Protein 9H9S (pdb70)

B-factor: mean 61.33, std 13.82, range [41.97, 144.29]

Organism: Mycosarcoma maydis (NCBI:txid5270)

Sequence (219 aa):
GPLQCHMQAFNANIISVDAYSANDLSDKHAPLGASGYFADVTLTGKYHQDVFDARHWLTMRHSGTDCRNVKGTDSKVCNIDYVENQPGNSCAQVTQRSHLLGWSSGKALDISATAPNAPVHFRASLAPSLQTWWTGLPNTCAVQRYNAPHNPYKIVTLTASGMHTWTKLVIMLDAPEPSFFKSWSCEYNDSLSPVVGNIQVSEDGKTYTLTNVKYQPIL

Structure (mmCIF, N/CA/C/O backbone):
data_9H9S
#
_entry.id   9H9S
#
_cell.length_a   159.950
_cell.length_b   159.950
_cell.length_c   159.950
_cell.angle_alpha   90.000
_cell.angle_beta   90.000
_cell.angle_gamma   90.000
#
_symmetry.space_group_name_H-M   'F 2 3'
#
loop_
_entity.id
_entity.type
_entity.pdbx_description
1 polymer Llp1
2 non-polymer 'SULFATE ION'
3 water water
#
loop_
_atom_site.group_PDB
_atom_site.id
_atom_site.type_symbol
_atom_site.label_atom_id
_atom_site.label_alt_id
_atom_site.label_comp_id
_atom_site.label_asym_id
_atom_site.label_entity_id
_atom_site.label_seq_id
_atom_site.pdbx_PDB_ins_code
_atom_site.Cartn_x
_atom_site.Cartn_y
_atom_site.Cartn_z
_atom_site.occupancy
_atom_site.B_iso_or_equiv
_atom_site.auth_seq_id
_atom_site.auth_comp_id
_atom_site.auth_asym_id
_atom_site.auth_atom_id
_atom_site.pdbx_PDB_model_num
ATOM 1 N N . GLY A 1 2 ? 27.14041 11.91063 2.67113 1.000 78.84144 23 GLY A N 1
ATOM 2 C CA . GLY A 1 2 ? 27.86980 12.17677 3.89815 1.000 81.75499 23 GLY A CA 1
ATOM 3 C C . GLY A 1 2 ? 29.15914 11.38637 4.02298 1.000 72.66975 23 GLY A C 1
ATOM 4 O O . GLY A 1 2 ? 29.50556 10.62087 3.12276 1.000 71.80832 23 GLY A O 1
ATOM 5 N N . PRO A 1 3 ? 29.87339 11.57314 5.13320 1.000 66.12177 24 PRO A N 1
ATOM 6 C CA . PRO A 1 3 ? 31.09953 10.80075 5.37075 1.000 62.11413 24 PRO A CA 1
ATOM 7 C C . PRO A 1 3 ? 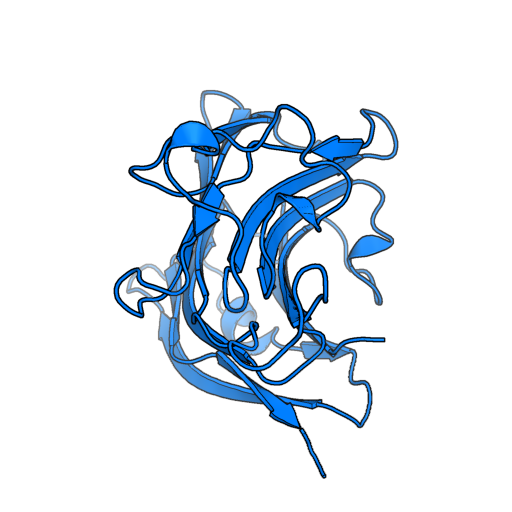30.81407 9.30758 5.45106 1.000 60.47053 24 PRO A C 1
ATOM 8 O O . PRO A 1 3 ? 29.67247 8.86190 5.57495 1.000 61.31932 24 PRO A O 1
ATOM 12 N N . LEU A 1 4 ? 31.88569 8.52276 5.37990 1.000 55.22541 25 LEU A N 1
ATOM 13 C CA . LEU A 1 4 ? 31.77075 7.07339 5.47051 1.000 53.95677 25 LEU A CA 1
ATOM 14 C C . LEU A 1 4 ? 31.58435 6.65693 6.92359 1.000 54.29915 25 LEU A C 1
ATOM 15 O O . LEU A 1 4 ? 32.31067 7.12341 7.80801 1.000 54.15245 25 LEU A O 1
ATOM 20 N N . GLN A 1 5 ? 30.60905 5.78418 7.17066 1.000 52.78668 26 GLN A N 1
ATOM 21 C CA . GLN A 1 5 ? 30.38120 5.20446 8.48946 1.000 52.67122 26 GLN A CA 1
ATOM 22 C C . GLN A 1 5 ? 30.39697 3.68648 8.38310 1.000 55.15421 26 GLN A C 1
ATOM 23 O O . GLN A 1 5 ? 29.67115 3.10950 7.56598 1.000 52.46356 26 GLN A O 1
ATOM 29 N N . CYS A 1 6 ? 31.22314 3.04469 9.20373 1.000 51.02994 27 CYS A N 1
ATOM 30 C CA . CYS A 1 6 ? 31.23002 1.59641 9.33389 1.000 51.34535 27 CYS A CA 1
ATOM 31 C C . CYS A 1 6 ? 31.03712 1.23448 10.79566 1.000 55.86097 27 CYS A C 1
ATOM 32 O O . CYS A 1 6 ? 31.41000 1.99663 11.69139 1.000 53.30094 27 CYS A O 1
ATOM 35 N N . HIS A 1 7 ? 30.45211 0.06420 11.03434 1.000 55.23634 28 HIS A N 1
ATOM 36 C CA . HIS A 1 7 ? 30.10271 -0.31358 12.39329 1.000 56.76288 28 HIS A CA 1
ATOM 37 C C . HIS A 1 7 ? 30.23208 -1.81547 12.57223 1.000 56.05473 28 HIS A C 1
ATOM 38 O O . HIS A 1 7 ? 30.12280 -2.58736 11.61614 1.000 59.95230 28 HIS A O 1
ATOM 45 N N . MET A 1 8 ? 30.48119 -2.21036 13.81461 1.000 57.27766 29 MET A N 1
ATOM 46 C CA . MET A 1 8 ? 30.29027 -3.57237 14.27846 1.000 62.19535 29 MET A CA 1
ATOM 47 C C . MET A 1 8 ? 29.25257 -3.54078 15.39068 1.000 63.32439 29 MET A C 1
ATOM 48 O O . MET A 1 8 ? 29.15033 -2.56094 16.13661 1.000 59.11569 29 MET A O 1
ATOM 53 N N . GLN A 1 9 ? 28.46230 -4.60519 15.48183 1.000 62.34208 30 GLN A N 1
ATOM 54 C CA . GLN A 1 9 ? 27.28033 -4.61370 16.33071 1.000 64.23816 30 GLN A CA 1
ATOM 55 C C . GLN A 1 9 ? 27.22951 -5.89497 17.14583 1.000 67.19390 30 GLN A C 1
ATOM 56 O O . GLN A 1 9 ? 27.31614 -6.99325 16.58866 1.000 65.35695 30 GLN A O 1
ATOM 62 N N . ALA A 1 10 ? 27.09035 -5.75026 18.45880 1.000 67.07944 31 ALA A N 1
ATOM 63 C CA . ALA A 1 10 ? 26.76540 -6.87140 19.32487 1.000 70.78334 31 ALA A CA 1
ATOM 64 C C . ALA A 1 10 ? 25.25379 -6.96006 19.48416 1.000 71.87222 31 ALA A C 1
ATOM 65 O O . ALA A 1 10 ? 24.55084 -5.94610 19.49491 1.000 70.57185 31 ALA A O 1
ATOM 67 N N . PHE A 1 11 ? 24.75258 -8.18706 19.59264 1.000 75.38317 32 PHE A N 1
ATOM 68 C CA . PHE A 1 11 ? 23.31624 -8.42326 19.64043 1.000 75.44455 32 PHE A CA 1
ATOM 69 C C . PHE A 1 11 ? 22.82374 -8.81356 21.02518 1.000 78.90501 32 PHE A C 1
ATOM 70 O O . PHE A 1 11 ? 21.92659 -8.15972 21.56649 1.000 80.90470 32 PHE A O 1
ATOM 78 N N . ASN A 1 12 ? 23.39322 -9.85558 21.62549 1.000 81.53349 33 ASN A N 1
ATOM 79 C CA . ASN A 1 12 ? 23.06685 -10.21758 22.99918 1.000 80.90803 33 ASN A CA 1
ATOM 80 C C . ASN A 1 12 ? 24.04101 -9.62992 24.01094 1.000 77.24901 33 ASN A C 1
ATOM 81 O O . ASN A 1 12 ? 23.62293 -9.21415 25.09589 1.000 80.74450 33 ASN A O 1
ATOM 86 N N . ALA A 1 13 ? 25.32756 -9.57339 23.68002 1.000 76.12580 34 ALA A N 1
ATOM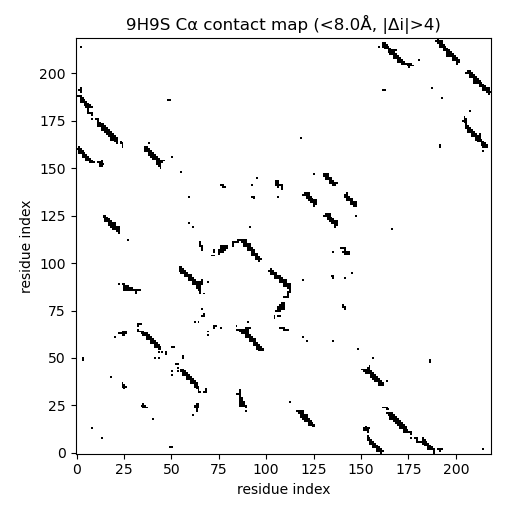 87 C CA . ALA A 1 13 ? 26.30317 -8.95693 24.56279 1.000 74.73585 34 ALA A CA 1
ATOM 88 C C . ALA A 1 13 ? 26.22630 -7.43493 24.46982 1.000 72.35993 34 ALA A C 1
ATOM 89 O O . ALA A 1 13 ? 25.62313 -6.86998 23.55319 1.000 70.94964 34 ALA A O 1
ATOM 91 N N . ASN A 1 14 ? 26.84434 -6.77306 25.44536 1.000 67.82621 35 ASN A N 1
ATOM 92 C CA . ASN A 1 14 ? 26.94781 -5.32199 25.48657 1.000 67.93046 35 ASN A CA 1
ATOM 93 C C . ASN A 1 14 ? 28.40591 -4.90608 25.34449 1.000 65.74965 35 ASN A C 1
ATOM 94 O O . ASN A 1 14 ? 29.31585 -5.62551 25.76600 1.000 65.75289 35 ASN A O 1
ATOM 99 N N . ILE A 1 15 ? 28.62326 -3.73785 24.74849 1.000 62.09620 36 ILE A N 1
ATOM 100 C CA . ILE A 1 15 ? 29.95633 -3.14372 24.70803 1.000 60.15132 36 ILE A CA 1
ATOM 101 C C . ILE A 1 15 ? 30.22527 -2.47703 26.05035 1.000 61.46313 36 ILE A C 1
ATOM 102 O O . ILE A 1 15 ? 29.43950 -1.63684 26.50320 1.000 59.47438 36 ILE A O 1
ATOM 107 N N . ILE A 1 16 ? 31.33403 -2.84347 26.69116 1.000 61.02282 37 ILE A N 1
ATOM 108 C CA . ILE A 1 16 ? 31.68514 -2.29987 27.99912 1.000 60.96071 37 ILE A CA 1
ATOM 109 C C . ILE A 1 16 ? 32.96113 -1.47670 27.97660 1.000 61.51931 37 ILE A C 1
ATOM 110 O O . ILE A 1 16 ? 33.25569 -0.80021 28.97639 1.000 62.51051 37 ILE A O 1
ATOM 115 N N . SER A 1 17 ? 33.73009 -1.50981 26.88939 1.000 59.16765 38 SER A N 1
ATOM 116 C CA . SER A 1 17 ? 34.92592 -0.69075 26.81239 1.000 59.95817 38 SER A CA 1
ATOM 117 C C . SER A 1 17 ? 35.35611 -0.56916 25.36159 1.000 61.99392 38 SER A C 1
ATOM 118 O O . SER A 1 17 ? 35.20680 -1.49985 24.56351 1.000 58.03196 38 SER A O 1
ATOM 121 N N . VAL A 1 18 ? 35.90753 0.59591 25.04285 1.000 57.96560 39 VAL A N 1
ATOM 122 C CA . VAL A 1 18 ? 36.42024 0.91731 23.71364 1.000 58.94836 39 VAL A CA 1
ATOM 123 C C . VAL A 1 18 ? 37.67118 1.75295 23.91727 1.000 62.33494 39 VAL A C 1
ATOM 124 O O . VAL A 1 18 ? 37.60610 2.78984 24.57500 1.000 59.53759 39 VAL A O 1
ATOM 128 N N . ASP A 1 19 ? 38.80217 1.33610 23.36812 1.000 60.36223 40 ASP A N 1
ATOM 129 C CA . ASP A 1 19 ? 39.90032 2.26954 23.17307 1.000 61.25274 40 ASP A CA 1
ATOM 130 C C . ASP A 1 19 ? 40.13686 2.42257 21.68408 1.000 59.64422 40 ASP A C 1
ATOM 131 O O . ASP A 1 19 ? 40.04842 1.45171 20.92513 1.000 59.69478 40 ASP A O 1
ATOM 136 N N . ALA A 1 20 ? 40.41105 3.65265 21.27725 1.000 56.79961 41 ALA A N 1
ATOM 137 C CA . ALA A 1 20 ? 40.65729 3.97604 19.88512 1.000 57.35229 41 ALA A CA 1
ATOM 138 C C . AL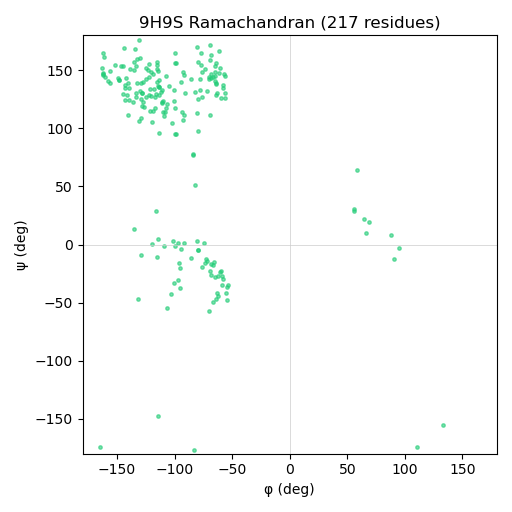A A 1 20 ? 41.89867 4.84606 19.80576 1.000 58.57511 41 ALA A C 1
ATOM 139 O O . ALA A 1 20 ? 42.01920 5.82925 20.54111 1.000 55.85142 41 ALA A O 1
ATOM 141 N N . TYR A 1 21 ? 42.82486 4.47114 18.93374 1.000 55.48352 42 TYR A N 1
ATOM 142 C CA . TYR A 1 21 ? 44.01260 5.26227 18.65105 1.000 56.79247 42 TYR A CA 1
ATOM 143 C C . TYR A 1 21 ? 43.85368 5.86260 17.26170 1.000 56.99422 42 TYR A C 1
ATOM 144 O O . TYR A 1 21 ? 43.82415 5.13046 16.26674 1.000 57.52526 42 TYR A O 1
ATOM 153 N N . SER A 1 22 ? 43.75084 7.18690 17.20002 1.000 52.22958 43 SER A N 1
ATOM 154 C CA . SER A 1 22 ? 43.43174 7.91090 15.97570 1.000 55.47414 43 SER A CA 1
ATOM 155 C C . SER A 1 22 ? 44.68244 8.62771 15.47967 1.000 55.85781 43 SER A C 1
ATOM 156 O O . SER A 1 22 ? 45.21118 9.50551 16.16956 1.000 50.23884 43 SER A O 1
ATOM 159 N N . ALA A 1 23 ? 45.14922 8.25357 14.28795 1.000 56.45406 44 ALA A N 1
ATOM 160 C CA . ALA A 1 23 ? 46.37344 8.82792 13.74471 1.000 54.48282 44 ALA A CA 1
ATOM 161 C C . ALA A 1 23 ? 46.23750 10.33498 13.55438 1.000 55.52597 44 ALA A C 1
ATOM 162 O O . ALA A 1 23 ? 45.15731 10.85703 13.26324 1.000 53.24693 44 ALA A O 1
ATOM 164 N N . ASN A 1 24 ? 47.35935 11.03546 13.72575 1.000 56.84087 45 ASN A N 1
ATOM 165 C CA . ASN A 1 24 ? 47.42327 12.48692 13.54885 1.000 57.74163 45 ASN A CA 1
ATOM 166 C C . ASN A 1 24 ? 47.62857 12.76817 12.06221 1.000 56.32132 45 ASN A C 1
ATOM 167 O O . ASN A 1 24 ? 48.72937 13.05930 11.58882 1.000 56.29152 45 ASN A O 1
ATOM 172 N N . ASP A 1 25 ? 46.53410 12.65463 11.30293 1.000 52.59673 46 ASP A N 1
ATOM 173 C CA . ASP A 1 25 ? 46.60706 12.84808 9.86091 1.000 53.46357 46 ASP A CA 1
ATOM 174 C C . ASP A 1 25 ? 45.47338 13.70865 9.31935 1.000 53.70210 46 ASP A C 1
ATOM 175 O O . ASP A 1 25 ? 45.27005 13.73402 8.10165 1.000 53.69003 46 ASP A O 1
ATOM 180 N N . LEU A 1 26 ? 44.72077 14.39391 10.17606 1.000 52.21172 47 LEU A N 1
ATOM 181 C CA . LEU A 1 26 ? 43.54754 15.13813 9.74182 1.000 53.48061 47 LEU A CA 1
ATOM 182 C C . LEU A 1 26 ? 43.81816 16.61522 9.49163 1.000 55.14534 47 LEU A C 1
ATOM 183 O O . LEU A 1 26 ? 42.99516 17.27637 8.84909 1.000 53.20386 47 LEU A O 1
ATOM 188 N N . SER A 1 27 ? 44.93272 17.14651 9.98148 1.000 49.65089 48 SER A N 1
ATOM 189 C CA . SER A 1 27 ? 45.20661 18.57392 9.93476 1.000 51.33470 48 SER A CA 1
ATOM 190 C C . SER A 1 27 ? 46.15259 18.91156 8.78611 1.000 53.08963 48 SER A C 1
ATOM 191 O O . SER A 1 27 ? 46.80251 18.04002 8.20342 1.000 56.74368 48 SER A O 1
ATOM 194 N N . ASP A 1 28 ? 46.22160 20.20244 8.46626 1.000 55.26707 49 ASP A N 1
ATOM 195 C CA . ASP A 1 28 ? 47.02243 20.70021 7.34958 1.000 59.14069 49 ASP A CA 1
ATOM 196 C C . ASP A 1 28 ? 47.90209 21.83737 7.85158 1.000 60.68518 49 ASP A C 1
ATOM 197 O O . ASP A 1 28 ? 47.40546 22.93290 8.13486 1.000 59.55035 49 ASP A O 1
ATOM 202 N N . LYS A 1 29 ? 49.20912 21.57980 7.94914 1.000 60.85345 50 LYS A N 1
ATOM 203 C CA . LYS A 1 29 ? 50.14525 22.59823 8.41417 1.000 62.12551 50 LYS A CA 1
ATOM 204 C C . LYS A 1 29 ? 50.30739 23.74167 7.41985 1.000 61.32429 50 LYS A C 1
ATOM 205 O O . LYS A 1 29 ? 50.82469 24.79980 7.79251 1.000 59.25184 50 LYS A O 1
ATOM 211 N N . HIS A 1 30 ? 49.89303 23.55312 6.16923 1.000 60.72710 51 HIS A N 1
ATOM 212 C CA . HIS A 1 30 ? 50.00606 24.58498 5.14654 1.000 64.81470 51 HIS A CA 1
ATOM 213 C C . HIS A 1 30 ? 48.74033 25.42004 5.00431 1.000 62.79567 51 HIS A C 1
ATOM 214 O O . HIS A 1 30 ? 48.73178 26.37447 4.22212 1.000 61.05939 51 HIS A O 1
ATOM 221 N N . ALA A 1 31 ? 47.67819 25.08281 5.72917 1.000 61.28413 52 ALA A N 1
ATOM 222 C CA . ALA A 1 31 ? 46.436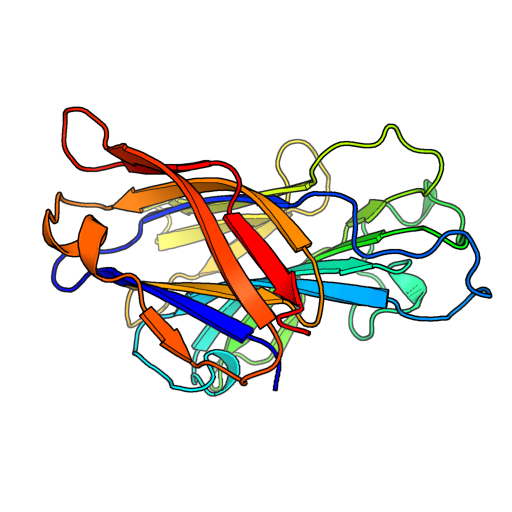46 25.83255 5.66311 1.000 61.25255 52 ALA A CA 1
ATOM 223 C C . ALA A 1 31 ? 46.55654 27.13158 6.45584 1.000 64.88780 52 ALA A C 1
ATOM 224 O O . ALA A 1 31 ? 47.36856 27.22935 7.37949 1.000 60.96883 52 ALA A O 1
ATOM 226 N N . PRO A 1 32 ? 45.76917 28.14768 6.10974 1.000 63.33133 53 PRO A N 1
ATOM 227 C CA . PRO A 1 32 ? 45.77383 29.37947 6.90451 1.000 60.37322 53 PRO A CA 1
ATOM 228 C C . PRO A 1 32 ? 45.15602 29.15868 8.27736 1.000 62.29538 53 PRO A C 1
ATOM 229 O O . PRO A 1 32 ? 44.39742 28.21441 8.51223 1.000 61.47250 53 PRO A O 1
ATOM 233 N N . LEU A 1 33 ? 45.50558 30.05627 9.19582 1.000 58.81678 54 LEU A N 1
ATOM 234 C CA . LEU A 1 33 ? 44.95656 30.00773 10.54396 1.000 57.93445 54 LEU A CA 1
ATOM 235 C C . LEU A 1 33 ? 43.43447 30.08388 10.50718 1.000 59.03718 54 LEU A C 1
ATOM 236 O O . LEU A 1 33 ? 42.85214 30.86426 9.74925 1.000 56.82229 54 LEU A O 1
ATOM 241 N N . GLY A 1 34 ? 42.78708 29.26006 11.33191 1.000 56.39484 55 GLY A N 1
ATOM 242 C CA . GLY A 1 34 ? 41.34297 29.22966 11.40314 1.000 56.09556 55 GLY A CA 1
ATOM 243 C C . GLY A 1 34 ? 40.66975 28.24478 10.47218 1.000 58.62196 55 GLY A C 1
ATOM 244 O O . GLY A 1 34 ? 39.47122 27.98025 10.63991 1.000 60.80525 55 GLY A O 1
ATOM 245 N N . ALA A 1 35 ? 41.39252 27.68925 9.50371 1.000 59.27722 56 ALA A N 1
ATOM 246 C CA . ALA A 1 35 ? 40.80054 26.71219 8.60237 1.000 61.42748 56 ALA A CA 1
ATOM 247 C C . ALA A 1 35 ? 40.59779 25.37609 9.30983 1.000 62.78711 56 ALA A C 1
ATOM 248 O O . ALA A 1 35 ? 41.32385 25.02026 10.24293 1.000 60.35370 56 ALA A O 1
ATOM 250 N N . SER A 1 36 ? 39.59373 24.63607 8.85739 1.000 62.17612 57 SER A N 1
ATOM 251 C CA . SER A 1 36 ? 39.30985 23.30838 9.37559 1.000 62.42397 57 SER A CA 1
ATOM 252 C C . SER A 1 36 ? 39.88314 22.24452 8.44762 1.000 62.90415 57 SER A C 1
ATOM 253 O O . SER A 1 36 ? 40.11458 22.47546 7.25823 1.000 69.92567 57 SER A O 1
ATOM 256 N N . GLY A 1 37 ? 40.12488 21.07124 9.01644 1.000 55.99407 58 GLY A N 1
ATOM 257 C CA . GLY A 1 37 ? 40.53806 19.92788 8.23251 1.000 57.44049 58 GLY A CA 1
ATOM 258 C C . GLY A 1 37 ? 39.47499 18.84897 8.25709 1.000 59.70917 58 GLY A C 1
ATOM 259 O O . GLY A 1 37 ? 38.27977 19.14615 8.33387 1.000 59.43641 58 GLY A O 1
ATOM 260 N N . TYR A 1 38 ? 39.89573 17.59232 8.19717 1.000 58.55669 59 TYR A N 1
ATOM 261 C CA . TYR A 1 38 ? 38.96489 16.48733 8.32054 1.000 55.05158 59 TYR A CA 1
ATOM 262 C C . TYR A 1 38 ? 38.64492 16.23631 9.79218 1.000 54.96020 59 TYR A C 1
ATOM 263 O O . TYR A 1 38 ? 39.26763 16.79835 10.69740 1.000 52.11982 59 TYR A O 1
ATOM 272 N N . PHE A 1 39 ? 37.64904 15.38642 10.02788 1.000 50.00693 60 PHE A N 1
ATOM 273 C CA . PHE A 1 39 ? 37.33967 14.91622 11.37016 1.000 52.26521 60 PHE A CA 1
ATOM 274 C C . PHE A 1 39 ? 37.10971 13.41370 11.31540 1.000 53.50106 60 PHE A C 1
ATOM 275 O O . PHE A 1 39 ? 36.77332 12.85424 10.26769 1.000 53.62730 60 PHE A O 1
ATOM 283 N N . ALA A 1 40 ? 37.27993 12.76358 12.46336 1.000 49.14479 61 ALA A N 1
ATOM 284 C CA . ALA A 1 40 ? 37.03243 11.33395 12.58399 1.000 53.11163 61 ALA A CA 1
ATOM 285 C C . ALA A 1 40 ? 36.42137 11.03388 13.94386 1.000 52.32838 61 ALA A C 1
ATOM 286 O O . ALA A 1 40 ? 36.89635 11.54080 14.96570 1.000 51.96992 61 ALA A O 1
ATOM 288 N N . ASP A 1 41 ? 35.37306 10.20687 13.95698 1.000 46.18907 62 ASP A N 1
ATOM 289 C CA . ASP A 1 41 ? 34.68920 9.85234 15.19283 1.000 49.07194 62 ASP A CA 1
ATOM 290 C C . ASP A 1 41 ? 34.71638 8.35015 15.44783 1.000 49.02001 62 ASP A C 1
ATOM 291 O O . ASP A 1 41 ? 34.69720 7.53621 14.51919 1.000 47.57893 62 ASP A O 1
ATOM 296 N N . VAL A 1 42 ? 34.74255 7.99968 16.73023 1.000 48.79414 63 VAL A N 1
ATOM 297 C CA . VAL A 1 42 ? 34.37223 6.67535 17.21329 1.000 48.84408 63 VAL A CA 1
ATOM 298 C C . VAL A 1 42 ? 33.16310 6.86970 18.11551 1.000 48.86992 63 VAL A C 1
ATOM 299 O O . VAL A 1 42 ? 33.25415 7.55662 19.14016 1.000 46.34937 63 VAL A O 1
ATOM 303 N N . THR A 1 43 ? 32.03098 6.28675 17.72980 1.000 45.99526 64 THR A N 1
ATOM 304 C CA . THR A 1 43 ? 30.75348 6.55782 18.37239 1.000 45.83404 64 THR A CA 1
ATOM 305 C C . THR A 1 43 ? 30.14131 5.27503 18.92037 1.000 51.17689 64 THR A C 1
ATOM 306 O O . THR A 1 43 ? 30.27731 4.20440 18.31909 1.000 51.26498 64 THR A O 1
ATOM 310 N N . LEU A 1 44 ? 29.46690 5.39158 20.06398 1.000 48.80940 65 LEU A N 1
ATOM 311 C CA . LEU A 1 44 ? 28.72804 4.29270 20.67349 1.000 51.98160 65 LEU A CA 1
ATOM 312 C C . LEU A 1 44 ? 27.23619 4.60197 20.65888 1.000 53.02024 65 LEU A C 1
ATOM 313 O O . LEU A 1 44 ? 26.82816 5.72696 20.96595 1.000 49.17581 65 LEU A O 1
ATOM 318 N N . THR A 1 45 ? 26.42455 3.60341 20.29282 1.000 52.30872 66 THR A N 1
ATOM 319 C CA . THR A 1 45 ? 24.97203 3.73466 20.28618 1.000 54.56606 66 THR A CA 1
ATOM 320 C C . THR A 1 45 ? 24.33463 2.41836 20.71152 1.000 57.19745 66 THR A C 1
ATOM 321 O O . THR A 1 45 ? 24.99264 1.37511 20.80157 1.000 52.79150 66 THR A O 1
ATOM 325 N N . GLY A 1 46 ? 23.02425 2.48272 20.95472 1.000 55.03913 67 GLY A N 1
ATOM 326 C CA . GLY A 1 46 ? 22.24130 1.32746 21.35903 1.000 61.71052 67 GLY A CA 1
ATOM 327 C C . GLY A 1 46 ? 21.42610 0.67125 20.25502 1.000 65.49362 67 GLY A C 1
ATOM 328 O O . GLY A 1 46 ? 21.23785 -0.55465 20.26378 1.000 68.90161 67 GLY A O 1
ATOM 329 N N . LYS A 1 47 ? 20.93267 1.46666 19.30692 1.000 69.86657 68 LYS A N 1
ATOM 330 C CA . LYS A 1 47 ? 20.18717 0.97251 18.15834 1.000 70.47585 68 LYS A CA 1
ATOM 331 C C . LYS A 1 47 ? 20.93971 1.23952 16.86028 1.000 71.67865 68 LYS A C 1
ATOM 332 O O . LYS A 1 47 ? 21.75974 2.15787 16.76166 1.000 66.96981 68 LYS A O 1
ATOM 338 N N . TYR A 1 48 ? 20.61240 0.44766 15.84213 1.000 68.08830 69 TYR A N 1
ATOM 339 C CA . TYR A 1 48 ? 21.14329 0.68770 14.50906 1.000 68.48119 69 TYR A CA 1
ATOM 340 C C . TYR A 1 48 ? 20.53581 1.94253 13.89059 1.000 67.04444 69 TYR A C 1
ATOM 341 O O . TYR A 1 48 ? 19.34921 2.23835 14.06201 1.000 62.41725 69 TYR A O 1
ATOM 350 N N . HIS A 1 49 ? 21.36591 2.67706 13.15951 1.000 65.24811 70 HIS A N 1
ATOM 351 C CA . HIS A 1 49 ? 20.92709 3.84522 12.41926 1.000 61.03920 70 HIS A CA 1
ATOM 352 C C . HIS A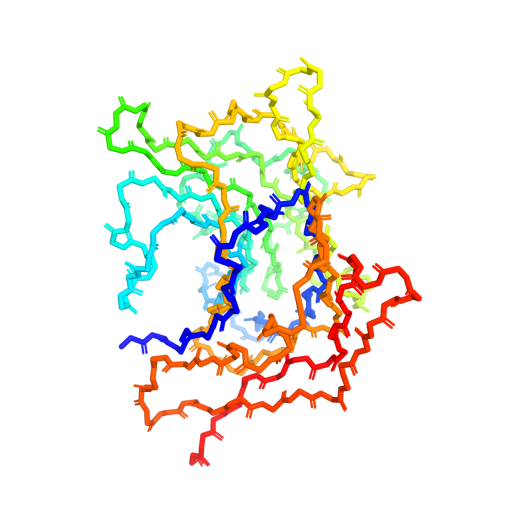 1 49 ? 21.79613 3.95483 11.18044 1.000 61.78339 70 HIS A C 1
ATOM 353 O O . HIS A 1 49 ? 22.99408 3.65805 11.22628 1.000 62.60338 70 HIS A O 1
ATOM 360 N N . GLN A 1 50 ? 21.17644 4.35168 10.07008 1.000 56.82645 71 GLN A N 1
ATOM 361 C CA . GLN A 1 50 ? 21.93109 4.55802 8.84149 1.000 59.49736 71 GLN A CA 1
ATOM 362 C C . GLN A 1 50 ? 22.96443 5.66160 9.01762 1.000 57.77239 71 GLN A C 1
ATOM 363 O O . GLN A 1 50 ? 24.11294 5.52752 8.57725 1.000 55.53900 71 GLN A O 1
ATOM 369 N N . ASP A 1 51 ? 22.56658 6.76241 9.65131 1.000 54.09047 72 ASP A N 1
ATOM 370 C CA . ASP A 1 51 ? 23.46804 7.81654 10.10080 1.000 53.78820 72 ASP A CA 1
ATOM 371 C C . ASP A 1 51 ? 23.48225 7.73706 11.62054 1.000 53.50642 72 ASP A C 1
ATOM 372 O O . ASP A 1 51 ? 22.45843 7.98726 12.26593 1.000 51.49258 72 ASP A O 1
ATOM 377 N N . VAL A 1 52 ? 24.63973 7.38228 12.18819 1.000 48.74342 73 VAL A N 1
ATOM 378 C CA . VAL A 1 52 ? 24.72405 7.14516 13.62574 1.000 47.99856 73 VAL A CA 1
ATOM 379 C C . VAL A 1 52 ? 24.29841 8.37676 14.41338 1.000 49.04285 73 VAL A C 1
ATOM 380 O O . VAL A 1 52 ? 23.76318 8.25883 15.52356 1.000 47.02355 73 VAL A O 1
ATOM 384 N N . PHE A 1 53 ? 24.49635 9.56948 13.85489 1.000 48.67455 74 PHE A N 1
ATOM 385 C CA . PHE A 1 53 ? 24.17868 10.78723 14.58481 1.000 49.35820 74 PHE A CA 1
ATOM 386 C C . PHE A 1 53 ? 22.69194 11.11446 14.55883 1.000 48.16251 74 PHE A C 1
ATOM 387 O O . PHE A 1 53 ? 22.27057 12.05698 15.23397 1.000 48.95742 74 PHE A O 1
ATOM 395 N N . ASP A 1 54 ? 21.88886 10.34738 13.81716 1.000 51.70619 75 ASP A N 1
ATOM 396 C CA . ASP A 1 54 ? 20.43875 10.42358 13.93797 1.000 47.82750 75 ASP A CA 1
ATOM 397 C C . ASP A 1 54 ? 19.93164 9.80462 15.23301 1.000 52.18481 75 ASP A C 1
ATOM 398 O O . ASP A 1 54 ? 18.75959 9.99646 15.56959 1.000 53.87519 75 ASP A O 1
ATOM 403 N N . ALA A 1 55 ? 20.77101 9.06219 15.95566 1.000 50.92772 76 ALA A N 1
ATOM 404 C CA . ALA A 1 55 ? 20.30748 8.35883 17.14589 1.000 53.00995 76 ALA A CA 1
ATOM 405 C C . ALA A 1 55 ? 19.86843 9.34267 18.22296 1.000 52.09878 76 ALA A C 1
ATOM 406 O O . ALA A 1 55 ? 20.44635 10.42305 18.37699 1.000 52.91146 76 ALA A O 1
ATOM 408 N N . ARG A 1 56 ? 18.82875 8.96337 18.97292 1.000 51.08694 77 ARG A N 1
ATOM 409 C CA . ARG A 1 56 ? 18.35074 9.82818 20.04713 1.000 52.26741 77 ARG A CA 1
ATOM 410 C C . ARG A 1 56 ? 19.39969 9.99127 21.13684 1.000 50.10553 77 ARG A C 1
ATOM 411 O O . ARG A 1 56 ? 19.42788 11.01859 21.82154 1.000 52.13605 77 ARG A O 1
ATOM 419 N N . HIS A 1 57 ? 20.26445 8.99433 21.31051 1.000 50.34868 78 HIS A N 1
ATOM 420 C CA . HIS A 1 57 ? 21.33682 9.04283 22.29582 1.000 52.54596 78 HIS A CA 1
ATOM 421 C C . HIS A 1 57 ? 22.60024 8.51328 21.64065 1.000 51.43445 78 HIS A C 1
ATOM 422 O O . HIS A 1 57 ? 22.60963 7.38463 21.13881 1.000 51.67033 78 HIS A O 1
ATOM 429 N N . TRP A 1 58 ? 23.66038 9.31794 21.62739 1.000 49.39835 79 TRP A N 1
ATOM 430 C CA . TRP A 1 58 ? 24.94429 8.81831 21.16038 1.000 48.59096 79 TRP A CA 1
ATOM 431 C C . TRP A 1 58 ? 26.07385 9.45341 21.95334 1.000 50.59771 79 TRP A C 1
ATOM 432 O O . TRP A 1 58 ? 25.93702 10.55189 22.49867 1.000 50.31839 79 TRP A O 1
ATOM 443 N N . LEU A 1 59 ? 27.18936 8.72850 22.02023 1.000 46.80123 80 LEU A N 1
ATOM 444 C CA . LEU A 1 59 ? 28.39456 9.16677 22.71442 1.000 48.32312 80 LEU A CA 1
ATOM 445 C C . LEU A 1 59 ? 29.55415 9.02103 21.74417 1.000 46.84157 80 LEU A C 1
ATOM 446 O O . LEU A 1 59 ? 29.83337 7.91264 21.27514 1.000 49.45327 80 LEU A O 1
ATOM 451 N N . THR A 1 60 ? 30.21629 10.12780 21.42423 1.000 43.85635 81 THR A N 1
ATOM 452 C CA . THR A 1 60 ? 31.23879 10.10287 20.39304 1.000 45.71202 81 THR A CA 1
ATOM 453 C C . THR A 1 60 ? 32.56644 10.59997 20.94365 1.000 48.81542 81 THR A C 1
ATOM 454 O O . THR A 1 60 ? 32.61811 11.40540 21.87671 1.000 44.86468 81 THR A O 1
ATOM 458 N N . MET A 1 61 ? 33.63990 10.08147 20.36304 1.000 48.41794 82 MET A N 1
ATOM 459 C CA . MET A 1 61 ? 35.00113 10.50905 20.64980 1.000 47.12307 82 MET A CA 1
ATOM 460 C C . MET A 1 61 ? 35.56750 11.01947 19.33552 1.000 47.65812 82 MET A C 1
ATOM 461 O O . MET A 1 61 ? 35.86303 10.22677 18.43283 1.000 50.64531 82 MET A O 1
ATOM 466 N N . ARG A 1 62 ? 35.67293 12.33829 19.21149 1.000 43.28587 83 ARG A N 1
ATOM 467 C CA . ARG A 1 62 ? 35.88761 12.98795 17.92604 1.000 45.88350 83 ARG A CA 1
ATOM 468 C C . ARG A 1 62 ? 37.28613 13.58396 17.86323 1.000 47.22049 83 ARG A C 1
ATOM 469 O O . ARG A 1 62 ? 37.72488 14.26297 18.79834 1.000 44.18803 83 ARG A O 1
ATOM 477 N N . HIS A 1 63 ? 37.97223 13.32179 16.75745 1.000 45.17854 84 HIS A N 1
ATOM 478 C CA . HIS A 1 63 ? 39.28834 13.86673 16.44856 1.000 48.25730 84 HIS A CA 1
ATOM 479 C C . HIS A 1 63 ? 39.10751 14.84305 15.29337 1.000 48.67673 84 HIS A C 1
ATOM 480 O O . HIS A 1 63 ? 38.58848 14.45889 14.24114 1.000 47.28270 84 HIS A O 1
ATOM 487 N N . SER A 1 64 ? 39.50087 16.10209 15.49041 1.000 44.56641 85 SER A N 1
ATOM 488 C CA . SER A 1 64 ? 39.31549 17.13982 14.47969 1.000 45.96270 85 SER A CA 1
ATOM 489 C C . SER A 1 64 ? 40.67073 17.67255 14.03920 1.000 50.45137 85 SER A C 1
ATOM 490 O O . SER A 1 64 ? 41.53042 17.96570 14.87780 1.000 45.53032 85 SER A O 1
ATOM 493 N N . GLY A 1 65 ? 40.85197 17.80663 12.72566 1.000 49.28569 86 GLY A N 1
ATOM 494 C CA . GLY A 1 65 ? 42.10579 18.27837 12.16947 1.000 49.04114 86 GLY A CA 1
ATOM 495 C C . GLY A 1 65 ? 42.26204 19.78610 12.17663 1.000 51.97800 86 GLY A C 1
ATOM 496 O O . GLY A 1 65 ? 42.58261 20.39166 11.14960 1.000 48.65921 86 GLY A O 1
ATOM 497 N N . THR A 1 66 ? 42.03613 20.40542 13.33131 1.000 48.08168 87 THR A N 1
ATOM 498 C CA . THR A 1 66 ? 42.21215 21.84277 13.47238 1.000 47.84396 87 THR A CA 1
ATOM 499 C C . THR A 1 66 ? 42.32864 22.15700 14.95488 1.000 49.86419 87 THR A C 1
ATOM 500 O O . THR A 1 66 ? 41.95823 21.34575 15.80641 1.000 45.66124 87 THR A O 1
ATOM 504 N N . ASP A 1 67 ? 42.86802 23.33895 15.25025 1.000 49.09128 88 ASP A N 1
ATOM 505 C CA . ASP A 1 67 ? 42.94193 23.80150 16.63016 1.000 45.92127 88 ASP A CA 1
ATOM 506 C C . ASP A 1 67 ? 41.55091 23.80975 17.25224 1.000 48.57878 88 ASP A C 1
ATOM 507 O O . ASP A 1 67 ? 40.55560 24.08667 16.57639 1.000 49.32049 88 ASP A O 1
ATOM 512 N N . CYS A 1 68 ? 41.48230 23.49448 18.55103 1.000 43.22570 89 CYS A N 1
ATOM 513 C CA . CYS A 1 68 ? 40.18731 23.45349 19.22767 1.000 48.21045 89 CYS A CA 1
ATOM 514 C C . CYS A 1 68 ? 39.46711 24.79376 19.15799 1.000 46.45197 89 CYS A C 1
ATOM 515 O O . CYS A 1 68 ? 38.23221 24.83304 19.21085 1.000 44.54379 89 CYS A O 1
ATOM 518 N N . ARG A 1 69 ? 40.21457 25.89933 19.04413 1.000 47.24862 90 ARG A N 1
ATOM 519 C CA . ARG A 1 69 ? 39.59837 27.21879 18.94455 1.000 48.46587 90 ARG A CA 1
ATOM 520 C C . ARG A 1 69 ? 38.67425 27.33136 17.73663 1.000 50.80269 90 ARG A C 1
ATOM 521 O O . ARG A 1 69 ? 37.77481 28.17894 17.73184 1.000 50.48691 90 ARG A O 1
ATOM 529 N N . ASN A 1 70 ? 38.86917 26.49581 16.71986 1.000 46.77476 91 ASN A N 1
ATOM 530 C CA . ASN A 1 70 ? 38.03918 26.50907 15.52406 1.000 47.31647 91 ASN A CA 1
ATOM 531 C C . ASN A 1 70 ? 36.93589 25.46427 15.56021 1.000 48.46873 91 ASN A C 1
ATOM 532 O O . ASN A 1 70 ? 36.19084 25.33784 14.58498 1.000 48.70209 91 ASN A O 1
ATOM 537 N N . VAL A 1 71 ? 36.83385 24.70171 16.64323 1.000 45.80312 92 VAL A N 1
ATOM 538 C CA . VAL A 1 71 ? 35.80163 23.68659 16.81409 1.000 46.18272 92 VAL A CA 1
ATOM 539 C C . VAL A 1 71 ? 34.71135 24.29259 17.68459 1.000 47.41655 92 VAL A C 1
ATOM 540 O O . VAL A 1 71 ? 34.96500 24.65408 18.83830 1.000 43.97212 92 VAL A O 1
ATOM 544 N N . LYS A 1 72 ? 33.50289 24.41701 17.14125 1.000 47.55145 93 LYS A N 1
ATOM 545 C CA . LYS A 1 72 ? 32.42239 25.03189 17.90058 1.000 47.01863 93 LYS A CA 1
ATOM 546 C C . LYS A 1 72 ? 32.02460 24.13815 19.06640 1.000 47.40255 93 LYS A C 1
ATOM 547 O O . LYS A 1 72 ? 32.03840 22.90929 18.96166 1.000 45.31898 93 LYS A O 1
ATOM 553 N N . GLY A 1 73 ? 31.67830 24.76140 20.18778 1.000 46.54896 94 GLY A N 1
ATOM 554 C CA . GLY A 1 73 ? 31.31604 24.02105 21.37530 1.000 48.61511 94 GLY A CA 1
ATOM 555 C C . GLY A 1 73 ? 32.46733 23.65388 22.28664 1.000 50.93416 94 GLY A C 1
ATOM 556 O O . GLY A 1 73 ? 32.26247 22.88330 23.23006 1.000 56.87043 94 GLY A O 1
ATOM 557 N N . THR A 1 74 ? 33.67292 24.15993 22.03177 1.000 49.80704 95 THR A N 1
ATOM 558 C CA . THR A 1 74 ? 34.80391 23.94826 22.92917 1.000 51.03445 95 THR A CA 1
ATOM 559 C C . THR A 1 74 ? 35.06480 25.14134 23.83550 1.000 52.96160 95 THR A C 1
ATOM 560 O O . THR A 1 74 ? 35.99221 25.08821 24.64955 1.000 51.33692 95 THR A O 1
ATOM 564 N N . ASP A 1 75 ? 34.28806 26.21667 23.70106 1.000 54.01378 96 ASP A N 1
ATOM 565 C CA . ASP A 1 75 ? 34.51308 27.41298 24.50370 1.000 57.14320 96 ASP A CA 1
ATOM 566 C C . ASP A 1 75 ? 34.48547 27.07425 25.98802 1.000 56.19890 96 ASP A C 1
ATOM 567 O O . ASP A 1 75 ? 33.53280 26.46200 26.47746 1.000 53.43721 96 ASP A O 1
ATOM 572 N N . SER A 1 76 ? 35.54719 27.46404 26.69542 1.000 56.80086 97 SER A N 1
ATOM 573 C CA . SER A 1 76 ? 35.75522 27.21963 28.12111 1.000 57.20818 97 SER A CA 1
ATOM 574 C C . SER A 1 76 ? 35.93991 25.74560 28.44890 1.000 52.22878 97 SER A C 1
ATOM 575 O O . SER A 1 76 ? 35.94633 25.38183 29.63176 1.000 54.33318 97 SER A O 1
ATOM 578 N N . LYS A 1 77 ? 36.09540 24.88297 27.44199 1.000 52.11149 98 LYS A N 1
ATOM 579 C CA . LYS A 1 77 ? 36.25306 23.45221 27.66074 1.000 51.77032 98 LYS A CA 1
ATOM 580 C C . LYS A 1 77 ? 37.57323 22.89836 27.14271 1.000 51.57223 98 LYS A C 1
ATOM 581 O O . LYS A 1 77 ? 37.80531 21.68712 27.25127 1.000 49.84341 98 LYS A O 1
ATOM 587 N N . VAL A 1 78 ? 38.43393 23.73446 26.56709 1.000 46.68165 99 VAL A N 1
ATOM 588 C CA . VAL A 1 78 ? 39.76107 23.30313 26.13300 1.000 47.21561 99 VAL A CA 1
ATOM 589 C C . VAL A 1 78 ? 40.64001 23.27768 27.38016 1.000 51.22411 99 VAL A C 1
ATOM 590 O O . VAL A 1 78 ? 41.16227 24.31016 27.80194 1.000 52.26275 99 VAL A O 1
ATOM 594 N N . CYS A 1 79 ? 40.80765 22.09412 27.97720 1.000 49.59694 100 CYS A N 1
ATOM 595 C CA . CYS A 1 79 ? 41.38575 22.02629 29.31374 1.000 53.14574 100 CYS A CA 1
ATOM 596 C C . CYS A 1 79 ? 42.88571 22.29534 29.32449 1.000 54.06858 100 CYS A C 1
ATOM 597 O O . CYS A 1 79 ? 43.43214 22.58786 30.39046 1.000 54.44438 100 CYS A O 1
ATOM 600 N N . ASN A 1 80 ? 43.56067 22.23034 28.17334 1.000 52.74460 101 ASN A N 1
ATOM 601 C CA . ASN A 1 80 ? 44.97936 22.56785 28.08338 1.000 51.31130 101 ASN A CA 1
ATOM 602 C C . ASN A 1 80 ? 45.20245 23.78412 27.18643 1.000 49.86376 101 ASN A C 1
ATOM 603 O O . ASN A 1 80 ? 46.26282 23.93675 26.57282 1.000 46.44209 101 ASN A O 1
ATOM 608 N N . ILE A 1 81 ? 44.20149 24.66515 27.12778 1.000 49.48993 102 ILE A N 1
ATOM 609 C CA . ILE A 1 81 ? 44.26026 25.86241 26.29444 1.000 52.60242 102 ILE A CA 1
ATOM 610 C C . ILE A 1 81 ? 45.50830 26.69599 26.57794 1.000 52.46365 102 ILE A C 1
ATOM 611 O O . ILE A 1 81 ? 46.08665 27.28945 25.65835 1.000 50.20424 102 ILE A O 1
ATOM 616 N N . ASP A 1 82 ? 45.95779 26.74286 27.83545 1.000 53.65437 103 ASP A N 1
ATOM 617 C CA . ASP A 1 82 ? 47.07534 27.60461 28.20979 1.000 53.21123 103 ASP A CA 1
ATOM 618 C C . ASP A 1 82 ? 48.41883 27.12029 27.68199 1.000 51.86420 103 ASP A C 1
ATOM 619 O O . ASP A 1 82 ? 49.38571 27.88828 27.72385 1.000 51.23500 103 ASP A O 1
ATOM 624 N N . TYR A 1 83 ? 48.51279 25.87905 27.20391 1.000 49.08055 104 TYR A N 1
ATOM 625 C CA . TYR A 1 83 ? 49.78934 25.29285 26.82178 1.000 48.34267 104 TYR A CA 1
ATOM 626 C C . TYR A 1 83 ? 49.96096 25.10594 25.32029 1.000 51.13003 104 TYR A C 1
ATOM 627 O O . TYR A 1 83 ? 51.01473 24.62141 24.89478 1.000 52.76599 104 TYR A O 1
ATOM 636 N N . VAL A 1 84 ? 48.96996 25.45801 24.50267 1.000 48.17517 105 VAL A N 1
ATOM 637 C CA . VAL A 1 84 ? 49.03008 25.20223 23.06352 1.000 48.62766 105 VAL A CA 1
ATOM 638 C C . VAL A 1 84 ? 48.66333 26.47578 22.31310 1.000 52.30356 105 VAL A C 1
ATOM 639 O O . VAL A 1 84 ? 47.48480 26.85284 22.25467 1.000 49.35676 105 VAL A O 1
ATOM 643 N N . GLU A 1 85 ? 49.66663 27.12502 21.72419 1.000 48.28259 106 GLU A N 1
ATOM 644 C CA . GLU A 1 85 ? 49.42291 28.27432 20.86644 1.000 49.50261 106 GLU A CA 1
ATOM 645 C C . GLU A 1 85 ? 48.62415 27.85746 19.63524 1.000 50.26373 106 GLU A C 1
ATOM 646 O O . GLU A 1 85 ? 48.86157 26.79654 19.05468 1.000 51.16870 106 GLU A O 1
ATOM 652 N N . ASN A 1 86 ? 47.65694 28.69257 19.25337 1.000 47.94811 107 ASN A N 1
ATOM 653 C CA . ASN A 1 86 ? 46.90631 28.48068 18.02262 1.000 45.30575 107 ASN A CA 1
ATOM 654 C C . ASN A 1 86 ? 47.83961 28.58500 16.82108 1.000 53.91169 107 ASN A C 1
ATOM 655 O O . ASN A 1 86 ? 48.57775 29.56495 16.67309 1.000 53.66239 107 ASN A O 1
ATOM 660 N N . GLN A 1 87 ? 47.79657 27.57431 15.95694 1.000 52.97563 108 GLN A N 1
ATOM 661 C CA . GLN A 1 87 ? 48.79979 27.37666 14.92184 1.000 50.12431 108 GLN A CA 1
ATOM 662 C C . GLN A 1 87 ? 48.22452 26.47766 13.83632 1.000 51.26771 108 GLN A C 1
ATOM 663 O O . GLN A 1 87 ? 47.45204 25.55091 14.13282 1.000 50.73427 108 GLN A O 1
ATOM 669 N N . PRO A 1 88 ? 48.57487 26.71404 12.57678 1.000 54.88548 109 PRO A N 1
ATOM 670 C CA . PRO A 1 88 ? 48.16547 25.79358 11.51514 1.000 55.00669 109 PRO A CA 1
ATOM 671 C C . PRO A 1 88 ? 48.78952 24.42004 11.71667 1.000 55.35384 109 PRO A C 1
ATOM 672 O O . PRO A 1 88 ? 49.96303 24.28875 12.07667 1.000 54.43223 109 PRO A O 1
ATOM 676 N N . GLY A 1 89 ? 47.98283 23.39288 11.48715 1.000 52.09628 110 GLY A N 1
ATOM 677 C CA . GLY A 1 89 ? 48.40926 22.03364 11.69672 1.000 53.89759 110 GLY A CA 1
ATOM 678 C C . GLY A 1 89 ? 48.04875 21.46658 13.04907 1.000 53.78191 110 GLY A C 1
ATOM 679 O O . GLY A 1 89 ? 48.33723 20.29010 13.30371 1.000 51.86028 110 GLY A O 1
ATOM 680 N N . ASN A 1 90 ? 47.43578 22.26315 13.92214 1.000 51.03096 111 ASN A N 1
ATOM 681 C CA . ASN A 1 90 ? 46.98193 21.77567 15.21117 1.000 49.52382 111 ASN A CA 1
ATOM 682 C C . ASN A 1 90 ? 45.81758 20.80638 15.02700 1.000 51.25956 111 ASN A C 1
ATOM 683 O O . ASN A 1 90 ? 45.16774 20.76231 13.97802 1.000 46.82023 111 ASN A O 1
ATOM 688 N N . SER A 1 91 ? 45.55268 20.02884 16.07384 1.000 48.25163 112 SER A N 1
ATOM 689 C CA . SER A 1 91 ? 44.44281 19.08630 16.09539 1.000 48.69038 112 SER A CA 1
ATOM 690 C C . SER A 1 91 ? 43.70646 19.20866 17.42177 1.000 47.68883 112 SER A C 1
ATOM 691 O O . SER A 1 91 ? 44.18937 19.83044 18.37321 1.000 46.38317 112 SER A O 1
ATOM 694 N N . CYS A 1 92 ? 42.52771 18.58974 17.47648 1.000 44.48111 113 CYS A N 1
ATOM 695 C CA . CYS A 1 92 ? 41.64195 18.68447 18.62691 1.000 46.63999 113 CYS A CA 1
ATOM 696 C C . CYS A 1 92 ? 40.99705 17.33074 18.88817 1.000 47.58105 113 CYS A C 1
ATOM 697 O O . CYS A 1 92 ? 40.60379 16.63086 17.95095 1.000 46.20119 113 CYS A O 1
ATOM 700 N N . ALA A 1 93 ? 40.89303 16.96486 20.16451 1.000 46.58743 114 ALA A N 1
ATOM 701 C CA . ALA A 1 93 ? 40.24415 15.72620 20.57555 1.000 49.84726 114 ALA A CA 1
ATOM 702 C C . ALA A 1 93 ? 39.21768 16.04415 21.65072 1.000 47.44159 114 ALA A C 1
ATOM 703 O O . ALA A 1 93 ? 39.53571 16.72955 22.62693 1.000 48.68154 114 ALA A O 1
ATOM 705 N N . GLN A 1 94 ? 37.99547 15.54088 21.48130 1.000 45.61656 115 GLN A N 1
ATOM 706 C CA . GLN A 1 94 ? 36.91971 15.89800 22.39543 1.000 44.46137 115 GLN A CA 1
ATOM 707 C C . GLN A 1 94 ? 35.84574 14.81835 22.39641 1.000 49.83815 115 GLN A C 1
ATOM 708 O O . GLN A 1 94 ? 35.48845 14.28193 21.34203 1.000 44.80136 115 GLN A O 1
ATOM 714 N N . VAL A 1 95 ? 35.33216 14.51264 23.58515 1.000 48.50818 116 VAL A N 1
ATOM 715 C CA . VAL A 1 95 ? 34.19581 13.61092 23.74484 1.000 45.71074 116 VAL A CA 1
ATOM 716 C C . VAL A 1 95 ? 32.92763 14.44822 23.80785 1.000 48.01921 116 VAL A C 1
ATOM 717 O O . VAL A 1 95 ? 32.90888 15.52400 24.41696 1.000 46.13740 116 VAL A O 1
ATOM 721 N N . THR A 1 96 ? 31.86737 13.97029 23.16321 1.000 48.95317 117 THR A N 1
ATOM 722 C CA . THR A 1 96 ? 30.57081 14.63049 23.23112 1.000 43.64233 117 THR A CA 1
ATOM 723 C C . THR A 1 96 ? 29.49821 13.56121 23.35208 1.000 49.14248 117 THR A C 1
ATOM 724 O O . THR A 1 96 ? 29.54924 12.55089 22.64386 1.000 48.29461 117 THR A O 1
ATOM 728 N N . GLN A 1 97 ? 28.54487 13.77013 24.25473 1.000 45.96041 118 GLN A N 1
ATOM 729 C CA . GLN A 1 97 ? 27.34542 12.94542 24.32316 1.000 50.23814 118 GLN A CA 1
ATOM 730 C C . GLN A 1 97 ? 26.14535 13.78363 23.91110 1.000 49.92766 118 GLN A C 1
ATOM 731 O O . GLN A 1 97 ? 25.97262 14.90923 24.39262 1.000 50.75145 118 GLN A O 1
ATOM 737 N N . ARG A 1 98 ? 25.33112 13.24456 23.01152 1.000 48.81134 119 ARG A N 1
ATOM 738 C CA . ARG A 1 98 ? 24.07950 13.87279 22.62532 1.000 47.41626 119 ARG A CA 1
ATOM 739 C C . ARG A 1 98 ? 22.92061 12.99427 23.06568 1.000 49.17465 119 ARG A C 1
ATOM 740 O O . ARG A 1 98 ? 22.95044 11.77413 22.88141 1.000 48.65329 119 ARG A O 1
ATOM 748 N N . SER A 1 99 ? 21.8942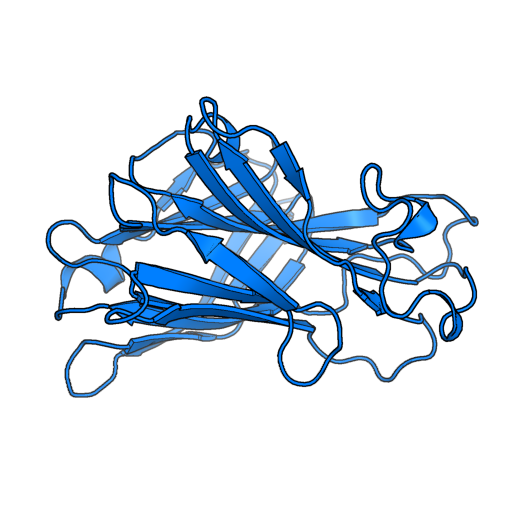7 13.62410 23.63004 1.000 48.29182 120 SER A N 1
ATOM 749 C CA . SER A 1 99 ? 20.70890 12.91798 24.09214 1.000 50.13504 120 SER A CA 1
ATOM 750 C C . SER A 1 99 ? 19.49436 13.80157 23.86724 1.000 49.57819 120 SER A C 1
ATOM 751 O O . SER A 1 99 ? 19.49639 14.96875 24.26972 1.000 45.22389 120 SER A O 1
ATOM 754 N N . HIS A 1 100 ? 18.45626 13.24614 23.23160 1.000 46.83441 121 HIS A N 1
ATOM 755 C CA . HIS A 1 100 ? 17.24604 14.02436 22.97593 1.000 49.69730 121 HIS A CA 1
ATOM 756 C C . HIS A 1 100 ? 16.52794 14.40082 24.26439 1.000 49.06286 121 HIS A C 1
ATOM 757 O O . HIS A 1 100 ? 15.66491 15.28717 24.24806 1.000 49.33465 121 HIS A O 1
ATOM 764 N N . LEU A 1 101 ? 16.88117 13.75805 25.37563 1.000 46.56051 122 LEU A N 1
ATOM 765 C CA . LEU A 1 101 ? 16.28443 13.98688 26.68204 1.000 48.31823 122 LEU A CA 1
ATOM 766 C C . LEU A 1 101 ? 17.17615 14.81410 27.60183 1.000 50.81284 122 LEU A C 1
ATOM 767 O O . LEU A 1 101 ? 16.68282 15.71239 28.28790 1.000 47.88662 122 LEU A O 1
ATOM 772 N N . LEU A 1 102 ? 18.47850 14.52648 27.62903 1.000 48.33738 123 LEU A N 1
ATOM 773 C CA . LEU A 1 102 ? 19.41189 15.19181 28.53045 1.000 49.17244 123 LEU A CA 1
ATOM 774 C C . LEU A 1 102 ? 20.13432 16.36911 27.89033 1.000 50.99054 123 LEU A C 1
ATOM 775 O O . LEU A 1 102 ? 20.66682 17.21788 28.61656 1.000 49.97808 123 LEU A O 1
ATOM 780 N N . GLY A 1 103 ? 20.18141 16.43213 26.56600 1.000 49.13368 124 GLY A N 1
ATOM 781 C CA . GLY A 1 103 ? 20.74685 17.55920 25.85566 1.000 49.52445 124 GLY A CA 1
ATOM 782 C C . GLY A 1 103 ? 22.05393 17.21567 25.16468 1.000 51.18637 124 GLY A C 1
ATOM 783 O O . GLY A 1 103 ? 22.50176 16.06556 25.13067 1.000 45.54440 124 GLY A O 1
ATOM 784 N N . TRP A 1 104 ? 22.66282 18.25652 24.59920 1.000 49.28447 125 TRP A N 1
ATOM 785 C CA . TRP A 1 104 ? 23.97274 18.16725 23.96134 1.000 50.23419 125 TRP A CA 1
ATOM 786 C C . TRP A 1 104 ? 25.03337 18.49024 25.01123 1.000 51.61032 125 TRP A C 1
ATOM 787 O O . TRP A 1 104 ? 25.12766 19.63189 25.47488 1.000 52.25272 125 TRP A O 1
ATOM 798 N N . SER A 1 105 ? 25.82714 17.49021 25.39397 1.000 46.52701 126 SER A N 1
ATOM 799 C CA . SER A 1 105 ? 26.80778 17.62696 26.47227 1.000 49.06798 126 SER A CA 1
ATOM 800 C C . SER A 1 105 ? 28.21680 17.52321 25.89524 1.000 49.26048 126 SER A C 1
ATOM 801 O O . SER A 1 105 ? 28.74619 16.42201 25.72061 1.000 50.29449 126 SER A O 1
ATOM 804 N N . SER A 1 106 ? 28.83162 18.67074 25.62403 1.000 49.67566 127 SER A N 1
ATOM 805 C CA . SER A 1 106 ? 30.19943 18.69806 25.12632 1.000 51.07880 127 SER A CA 1
ATOM 806 C C . SER A 1 106 ? 31.16786 18.42816 26.27056 1.000 52.57626 127 SER A C 1
ATOM 807 O O . SER A 1 106 ? 31.11967 19.09917 27.30425 1.000 54.12290 127 SER A O 1
ATOM 810 N N . GLY A 1 107 ? 32.04538 17.44458 26.08683 1.000 46.38061 128 GLY A N 1
ATOM 811 C CA . GLY A 1 107 ? 33.04876 17.14333 27.07962 1.000 46.73330 128 GLY A CA 1
ATOM 812 C C . GLY A 1 107 ? 34.26399 18.04013 26.94674 1.000 49.49773 128 GLY A C 1
ATOM 813 O O . GLY A 1 107 ? 34.32546 18.95454 26.12568 1.000 48.06242 128 GLY A O 1
ATOM 814 N N . LYS A 1 108 ? 35.25354 17.76173 27.78569 1.000 47.95206 129 LYS A N 1
ATOM 815 C CA . LYS A 1 108 ? 36.50019 18.50470 27.73707 1.000 47.76493 129 LYS A CA 1
ATOM 816 C C . LYS A 1 108 ? 37.23714 18.20878 26.43916 1.000 50.09412 129 LYS A C 1
ATOM 817 O O . LYS A 1 108 ? 37.20406 17.08526 25.92466 1.000 47.72325 129 LYS A O 1
ATOM 823 N N . ALA A 1 109 ? 37.89894 19.22833 25.90550 1.000 46.80235 130 ALA A N 1
ATOM 824 C CA . ALA A 1 109 ? 38.63532 19.12074 24.65541 1.000 47.65684 130 ALA A CA 1
ATOM 825 C C . ALA A 1 109 ? 40.12682 19.28159 24.91770 1.000 51.31611 130 ALA A C 1
ATOM 826 O O . ALA A 1 109 ? 40.53951 20.09020 25.75829 1.000 50.55446 130 ALA A O 1
ATOM 828 N N . LEU A 1 110 ? 40.93218 18.49982 24.20605 1.000 48.12877 131 LEU A N 1
ATOM 829 C CA . LEU A 1 110 ? 42.38395 18.56560 24.31024 1.000 51.64031 131 LEU A CA 1
ATOM 830 C C . LEU A 1 110 ? 42.93009 19.16257 23.02254 1.000 46.62796 131 LEU A C 1
ATOM 831 O O . LEU A 1 110 ? 42.66058 18.64473 21.93342 1.000 45.08831 131 LEU A O 1
ATOM 836 N N . ASP A 1 111 ? 43.67744 20.25459 23.14663 1.000 46.38405 132 ASP A N 1
ATOM 837 C CA . ASP A 1 111 ? 44.34380 20.85555 22.00243 1.000 45.70773 132 ASP A CA 1
ATOM 838 C C . ASP A 1 111 ? 45.68687 20.17641 21.79077 1.000 47.31876 132 ASP A C 1
ATOM 839 O O . ASP A 1 111 ? 46.37656 19.82228 22.75099 1.000 50.89015 132 ASP A O 1
ATOM 844 N N . ILE A 1 112 ? 46.05514 19.99938 20.52649 1.000 48.10442 133 ILE A N 1
ATOM 845 C CA . ILE A 1 112 ? 47.24785 19.25329 20.15232 1.000 49.13588 133 ILE A CA 1
ATOM 846 C C . ILE A 1 112 ? 48.07594 20.12229 19.21910 1.000 51.80811 133 ILE A C 1
ATOM 847 O O . ILE A 1 112 ? 47.58487 20.55901 18.17166 1.000 50.60442 133 ILE A O 1
ATOM 852 N N . SER A 1 113 ? 49.32641 20.37048 19.59514 1.000 52.36340 134 SER A N 1
ATOM 853 C CA . SER A 1 113 ? 50.17701 21.27755 18.83985 1.000 55.00432 134 SER A CA 1
ATOM 854 C C . SER A 1 113 ? 50.72580 20.60412 17.58819 1.000 54.57122 134 SER A C 1
ATOM 855 O O . SER A 1 113 ? 51.06654 19.41817 17.59837 1.000 55.13661 134 SER A O 1
ATOM 858 N N . ALA A 1 114 ? 50.81026 21.37768 16.50276 1.000 54.18898 135 ALA A N 1
ATOM 859 C CA . ALA A 1 114 ? 51.48120 20.90627 15.29670 1.000 55.17635 135 ALA A CA 1
ATOM 860 C C . ALA A 1 114 ? 52.94661 20.57062 15.54408 1.000 60.63553 135 ALA A C 1
ATOM 861 O O . ALA A 1 114 ? 53.52186 19.77488 14.79370 1.000 58.52951 135 ALA A O 1
ATOM 863 N N . THR A 1 115 ? 53.56302 21.16087 16.57126 1.000 59.59197 136 THR A N 1
ATOM 864 C CA . THR A 1 115 ? 54.95420 20.88619 16.90962 1.000 63.69849 136 THR A CA 1
ATOM 865 C C . THR A 1 115 ? 55.12274 19.67601 17.81882 1.000 65.63092 136 THR A C 1
ATOM 866 O O . THR A 1 115 ? 56.25450 19.21938 18.00833 1.000 70.95114 136 THR A O 1
ATOM 870 N N . ALA A 1 116 ? 54.03634 19.15522 18.39121 1.000 64.37470 137 ALA A N 1
ATOM 871 C CA . ALA A 1 116 ? 54.12647 17.98602 19.24736 1.000 65.92557 137 ALA A CA 1
ATOM 872 C C . ALA A 1 116 ? 54.59741 16.77847 18.43863 1.000 70.66346 137 ALA A C 1
ATOM 873 O O . ALA A 1 116 ? 54.44412 16.74182 17.21427 1.000 68.22340 137 ALA A O 1
ATOM 875 N N . PRO A 1 117 ? 55.18772 15.78120 19.09959 1.000 72.62151 138 PRO A N 1
ATOM 876 C CA . PRO A 1 117 ? 55.58606 14.56813 18.37681 1.000 70.21104 138 PRO A CA 1
ATOM 877 C C . PRO A 1 117 ? 54.38375 13.92820 17.70211 1.000 70.96062 138 PRO A C 1
ATOM 878 O O . PRO A 1 117 ? 53.30948 13.80640 18.29398 1.000 72.10425 138 PRO A O 1
ATOM 882 N N . ASN A 1 118 ? 54.56748 13.53730 16.44312 1.000 69.91973 139 ASN A N 1
ATOM 883 C CA . ASN A 1 118 ? 53.49128 12.91286 15.68295 1.000 68.93361 139 ASN A CA 1
ATOM 884 C C . ASN A 1 118 ? 53.19911 11.53565 16.26038 1.000 69.19795 139 ASN A C 1
ATOM 885 O O . ASN A 1 118 ? 54.01587 10.61725 16.14752 1.000 70.37642 139 ASN A O 1
ATOM 890 N N . ALA A 1 119 ? 52.03272 11.38953 16.87874 1.000 66.07123 140 ALA A N 1
ATOM 891 C CA . ALA A 1 119 ? 51.63660 10.14750 17.51974 1.000 62.41541 140 ALA A CA 1
ATOM 892 C C . ALA A 1 119 ? 50.12362 10.05887 17.48613 1.000 61.83806 140 ALA A C 1
ATOM 893 O O . ALA A 1 119 ? 49.44713 11.09353 17.40604 1.000 59.54672 140 ALA A O 1
ATOM 895 N N . PRO A 1 120 ? 49.56137 8.85476 17.52110 1.000 56.72871 141 PRO A N 1
ATOM 896 C CA . PRO A 1 120 ? 48.10422 8.72817 17.54409 1.000 56.50109 141 PRO A CA 1
ATOM 897 C C . PRO A 1 120 ? 47.51262 9.30445 18.81933 1.000 57.73736 141 PRO A C 1
ATOM 898 O O . PRO A 1 120 ? 48.15954 9.37008 19.86623 1.000 55.87991 141 PRO A O 1
ATOM 902 N N . VAL A 1 121 ? 46.26445 9.72646 18.71245 1.000 55.97075 142 VAL A N 1
ATOM 903 C CA . VAL A 1 121 ? 45.49888 10.21457 19.84924 1.000 53.22304 142 VAL A CA 1
ATOM 904 C C . VAL A 1 121 ? 44.75837 9.03555 20.46306 1.000 54.30458 142 VAL A C 1
ATOM 905 O O . VAL A 1 121 ? 44.09760 8.26985 19.75225 1.000 50.35516 142 VAL A O 1
ATOM 909 N N . HIS A 1 122 ? 44.86574 8.88405 21.78143 1.000 53.90671 143 HIS A N 1
ATOM 910 C CA . HIS A 1 122 ? 44.29449 7.73917 22.48982 1.000 54.30802 143 HIS A CA 1
ATOM 911 C C . HIS A 1 122 ? 42.99947 8.15906 23.18521 1.000 55.16755 143 HIS A C 1
ATOM 912 O O . HIS A 1 122 ? 43.03104 8.81733 24.22928 1.000 48.59706 143 HIS A O 1
ATOM 919 N N . PHE A 1 123 ? 41.86197 7.75814 22.60879 1.000 52.49535 144 PHE A N 1
ATOM 920 C CA . PHE A 1 123 ? 40.55275 7.89016 23.23829 1.000 54.86171 144 PHE A CA 1
ATOM 921 C C . PHE A 1 123 ? 40.21156 6.62075 24.01088 1.000 57.90801 144 PHE A C 1
ATOM 922 O O . PHE A 1 123 ? 40.58091 5.51210 23.61247 1.000 59.00459 144 PHE A O 1
ATOM 930 N N . ARG A 1 124 ? 39.45935 6.78423 25.09775 1.000 51.88088 145 ARG A N 1
ATOM 931 C CA . ARG A 1 124 ? 38.93916 5.64445 25.83757 1.000 53.99572 145 ARG A CA 1
ATOM 932 C C . ARG A 1 124 ? 37.53750 5.94218 26.34715 1.000 54.84792 145 ARG A C 1
ATOM 933 O O . ARG A 1 124 ? 37.26212 7.03946 26.83837 1.000 53.13509 145 ARG A O 1
ATOM 941 N N . ALA A 1 125 ? 36.65282 4.95683 26.21638 1.000 51.91442 146 ALA A N 1
ATOM 942 C CA . ALA A 1 125 ? 35.36075 4.95912 26.88618 1.000 54.28928 146 ALA A CA 1
ATOM 943 C C . ALA A 1 125 ? 35.21439 3.62587 27.60115 1.000 58.59603 146 ALA A C 1
ATOM 944 O O . ALA A 1 125 ? 35.36106 2.56892 26.97888 1.000 57.67433 146 ALA A O 1
ATOM 946 N N . SER A 1 126 ? 34.94447 3.67502 28.90494 1.000 55.88101 147 SER A N 1
ATOM 947 C CA . SER A 1 126 ? 34.96335 2.47912 29.73682 1.000 59.92998 147 SER A CA 1
ATOM 948 C C . SER A 1 126 ? 33.83759 2.52879 30.75707 1.000 61.07057 147 SER A C 1
ATOM 949 O O . SER A 1 126 ? 33.69742 3.51414 31.48681 1.000 62.29712 147 SER A O 1
ATOM 952 N N . LEU A 1 127 ? 33.05389 1.45643 30.81649 1.000 61.01874 148 LEU A N 1
ATOM 953 C CA . LEU A 1 127 ? 31.93818 1.37622 31.74681 1.000 63.18187 148 LEU A CA 1
ATOM 954 C C . LEU A 1 127 ? 32.42436 0.96200 33.12949 1.000 69.26310 148 LEU A C 1
ATOM 955 O O . LEU A 1 127 ? 33.18312 -0.00212 33.26876 1.000 69.27611 148 LEU A O 1
ATOM 960 N N . ALA A 1 128 ? 31.99280 1.70103 34.14816 1.000 69.87899 149 ALA A N 1
ATOM 961 C CA . ALA A 1 128 ? 32.18081 1.30493 35.53553 1.000 76.92157 149 ALA A CA 1
ATOM 962 C C . ALA A 1 128 ? 30.87845 0.68131 36.01762 1.000 84.83139 149 ALA A C 1
ATOM 963 O O . ALA A 1 128 ? 29.96910 1.40438 36.44421 1.000 89.06644 149 ALA A O 1
ATOM 965 N N . PRO A 1 129 ? 30.74740 -0.64830 35.95801 1.000 85.11393 150 PRO A N 1
ATOM 966 C CA . PRO A 1 129 ? 29.42783 -1.26400 36.19999 1.000 90.08406 150 PRO A CA 1
ATOM 967 C C . PRO A 1 129 ? 28.83432 -0.94080 37.56143 1.000 96.82908 150 PRO A C 1
ATOM 968 O O . PRO A 1 129 ? 27.61128 -0.79282 37.67626 1.000 97.64001 150 PRO A O 1
ATOM 972 N N . SER A 1 130 ? 29.66430 -0.82198 38.59855 1.000 99.27857 151 SER A N 1
ATOM 973 C CA . SER A 1 130 ? 29.15086 -0.46516 39.91729 1.000 112.97625 151 SER A CA 1
ATOM 974 C C . SER A 1 130 ? 28.59620 0.95426 39.91718 1.000 114.45424 151 SER A C 1
ATOM 975 O O . SER A 1 130 ? 27.47438 1.20048 40.37779 1.000 116.94629 151 SER A O 1
ATOM 978 N N . LEU A 1 131 ? 29.37788 1.90007 39.39149 1.000 104.83227 152 LEU A N 1
ATOM 979 C CA . LEU A 1 131 ? 29.00853 3.30473 39.25126 1.000 97.73725 152 LEU A CA 1
ATOM 980 C C . LEU A 1 131 ? 27.87995 3.55736 38.25810 1.000 93.55954 152 LEU A C 1
ATOM 981 O O . LEU A 1 131 ? 27.29326 4.64471 38.29535 1.000 90.60003 152 LEU A O 1
ATOM 986 N N . GLN A 1 132 ? 27.57189 2.60649 37.36943 1.000 89.58494 153 GLN A N 1
ATOM 987 C CA . GLN A 1 132 ? 26.57796 2.80511 36.30479 1.000 87.07709 153 GLN A CA 1
ATOM 988 C C . GLN A 1 132 ? 26.91101 4.01579 35.43464 1.000 78.05888 153 GLN A C 1
ATOM 989 O O . GLN A 1 132 ? 26.01864 4.66688 34.88892 1.000 70.69138 153 GLN A O 1
ATOM 995 N N . THR A 1 133 ? 28.19598 4.33452 35.30968 1.000 74.60125 154 THR A N 1
ATOM 996 C CA . THR A 1 133 ? 28.64634 5.46839 34.52057 1.000 70.83272 154 THR A CA 1
ATOM 997 C C . THR A 1 133 ? 29.79048 5.03350 33.61786 1.000 67.25144 154 THR A C 1
ATOM 998 O O . THR A 1 133 ? 30.45571 4.02375 33.86102 1.000 68.03111 154 THR A O 1
ATOM 1002 N N . TRP A 1 134 ? 30.01320 5.81934 32.57057 1.000 63.85406 155 TRP A N 1
ATOM 1003 C CA . TRP A 1 134 ? 31.07602 5.58249 31.60491 1.000 60.21457 155 TRP A CA 1
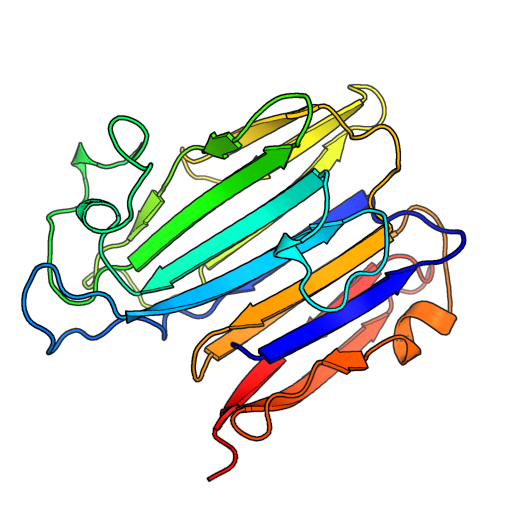ATOM 1004 C C . TRP A 1 134 ? 32.18379 6.60337 31.83034 1.000 58.09483 155 TRP A C 1
ATOM 1005 O O . TRP A 1 134 ? 31.93948 7.81244 31.75636 1.000 57.23643 155 TRP A O 1
ATOM 1016 N N . TRP A 1 135 ? 33.38851 6.11714 32.12233 1.000 56.96577 156 TRP A N 1
ATOM 1017 C CA . TRP A 1 135 ? 34.57945 6.95624 32.06182 1.000 56.60892 156 TRP A CA 1
ATOM 1018 C C . TRP A 1 135 ? 34.90025 7.24476 30.60209 1.000 58.02105 156 TRP A C 1
ATOM 1019 O O . TRP A 1 135 ? 34.90103 6.33207 29.76976 1.000 56.46844 156 TRP A O 1
ATOM 1030 N N . THR A 1 136 ? 35.14770 8.51337 30.27647 1.000 54.62287 157 THR A N 1
ATOM 1031 C CA . THR A 1 136 ? 35.39933 8.89799 28.89462 1.000 53.99087 157 THR A CA 1
ATOM 1032 C C . THR A 1 136 ? 36.52655 9.91521 28.82964 1.000 55.08218 157 THR A C 1
ATOM 1033 O O . THR A 1 136 ? 36.73460 10.69837 29.75863 1.000 53.35003 157 THR A O 1
ATOM 1037 N N . GLY A 1 137 ? 37.24186 9.90843 27.70992 1.000 50.21906 158 GLY A N 1
ATOM 1038 C CA . GLY A 1 137 ? 38.19739 10.95631 27.44236 1.000 54.05654 158 GLY A CA 1
ATOM 1039 C C . GLY A 1 137 ? 39.51411 10.39266 26.97519 1.000 51.73016 158 GLY A C 1
ATOM 1040 O O . GLY A 1 137 ? 39.58240 9.28820 26.42635 1.000 53.48428 158 GLY A O 1
ATOM 1041 N N . LEU A 1 138 ? 40.56783 11.16866 27.19993 1.000 51.14323 159 LEU A N 1
ATOM 1042 C CA . LEU A 1 138 ? 41.91318 10.81772 26.76588 1.000 53.47123 159 LEU A CA 1
ATOM 1043 C C . LEU A 1 138 ? 42.76262 10.47021 27.97930 1.000 51.22783 159 LEU A C 1
ATOM 1044 O O . LEU A 1 138 ? 43.08218 11.36456 28.77846 1.000 51.52180 159 LEU A O 1
ATOM 1049 N N . PRO A 1 139 ? 43.13918 9.20500 28.16629 1.000 54.20934 160 PRO A N 1
ATOM 1050 C CA . PRO A 1 139 ? 43.88453 8.82268 29.37304 1.000 52.55446 160 PRO A CA 1
ATOM 1051 C C . PRO A 1 139 ? 45.17645 9.61047 29.52878 1.000 54.02035 160 PRO A C 1
ATOM 1052 O O . PRO A 1 139 ? 45.82557 9.98683 28.55045 1.000 54.02408 160 PRO A O 1
ATOM 1056 N N . ASN A 1 140 ? 45.53816 9.86004 30.78811 1.000 54.32779 161 ASN A N 1
ATOM 1057 C CA . ASN A 1 140 ? 46.75656 10.57376 31.16356 1.000 54.48279 161 ASN A CA 1
ATOM 1058 C C . ASN A 1 140 ? 46.76044 12.02617 30.69030 1.000 52.85282 161 ASN A C 1
ATOM 1059 O O . ASN A 1 140 ? 47.82745 12.62781 30.55950 1.000 54.80014 161 ASN A O 1
ATOM 1064 N N . THR A 1 141 ? 45.58778 12.60277 30.41907 1.000 52.59815 162 THR A N 1
ATOM 1065 C CA . THR A 1 141 ? 45.43978 14.02332 30.10883 1.000 53.68160 162 THR A CA 1
ATOM 1066 C C . THR A 1 141 ? 44.31175 14.60518 30.95542 1.000 55.11146 162 THR A C 1
ATOM 1067 O O . THR A 1 141 ? 43.61139 13.88668 31.67734 1.000 50.58998 162 THR A O 1
ATOM 1071 N N . CYS A 1 142 ? 44.12139 15.92426 30.83543 1.000 53.80079 163 CYS A N 1
ATOM 1072 C CA . CYS A 1 142 ? 43.05543 16.62417 31.54658 1.000 56.83205 163 CYS A CA 1
ATOM 1073 C C . CYS A 1 142 ? 41.67909 16.41346 30.93066 1.000 53.20653 163 CYS A C 1
ATOM 1074 O O . CYS A 1 142 ? 40.67433 16.66056 31.60508 1.000 54.31306 163 CYS A O 1
ATOM 1077 N N . ALA A 1 143 ? 41.60381 15.98722 29.66851 1.000 54.26856 164 ALA A N 1
ATOM 1078 C CA . ALA A 1 143 ? 40.33539 15.94858 28.93678 1.000 50.57544 164 ALA A CA 1
ATOM 1079 C C . ALA A 1 143 ? 39.60093 14.65167 29.26462 1.000 54.10226 164 ALA A C 1
ATOM 1080 O O . ALA A 1 143 ? 39.56611 13.69923 28.47996 1.000 49.80601 164 ALA A O 1
ATOM 1082 N N . VAL A 1 144 ? 38.98890 14.62807 30.44992 1.000 52.65107 165 VAL A N 1
ATOM 1083 C CA . VAL A 1 144 ? 38.33541 13.43874 30.99169 1.000 54.16673 165 VAL A CA 1
ATOM 1084 C C . VAL A 1 144 ? 37.06694 13.84879 31.73135 1.000 58.13509 165 VAL A C 1
ATOM 1085 O O . VAL A 1 144 ? 37.03750 14.88178 32.40778 1.000 58.77719 165 VAL A O 1
ATOM 1089 N N . GLN A 1 145 ? 36.02602 13.02409 31.61923 1.000 51.12148 166 GLN A N 1
ATOM 1090 C CA . GLN A 1 145 ? 34.77599 13.24258 32.33476 1.000 53.14768 166 GLN A CA 1
ATOM 1091 C C . GLN A 1 145 ? 33.99923 11.93223 32.33918 1.000 57.78876 166 GLN A C 1
ATOM 1092 O O . GLN A 1 145 ? 34.28721 11.01249 31.56628 1.000 53.52072 166 GLN A O 1
ATOM 1098 N N . ARG A 1 146 ? 32.99641 11.86168 33.20811 1.000 51.90590 167 ARG A N 1
ATOM 1099 C CA . ARG A 1 146 ? 32.11972 10.70479 33.29070 1.000 58.50494 167 ARG A CA 1
ATOM 1100 C C . ARG A 1 146 ? 30.74824 11.05508 32.72576 1.000 57.67991 167 ARG A C 1
ATOM 1101 O O . ARG A 1 146 ? 30.27949 12.19183 32.85743 1.000 58.70588 167 ARG A O 1
ATOM 1109 N N . TYR A 1 147 ? 30.11785 10.07757 32.08610 1.000 53.34396 168 TYR A N 1
ATOM 1110 C CA . TYR A 1 147 ? 28.74717 10.19301 31.61076 1.000 56.12560 168 TYR A CA 1
ATOM 1111 C C . TYR A 1 147 ? 27.92521 9.04978 32.18776 1.000 58.80041 168 TYR A C 1
ATOM 1112 O O . TYR A 1 147 ? 28.41694 7.92609 32.32275 1.000 58.37422 168 TYR A O 1
ATOM 1121 N N . ASN A 1 148 ? 26.67754 9.33798 32.53552 1.000 60.34297 169 ASN A N 1
ATOM 1122 C CA . ASN A 1 148 ? 25.80599 8.29348 33.04492 1.000 66.40313 169 ASN A CA 1
ATOM 1123 C C . ASN A 1 148 ? 25.48660 7.29822 31.93086 1.000 63.45836 169 ASN A C 1
ATOM 1124 O O . ASN A 1 148 ? 25.41448 7.65306 30.75050 1.000 58.21362 169 ASN A O 1
ATOM 1129 N N . ALA A 1 149 ? 25.33220 6.03208 32.31189 1.000 64.87175 170 ALA A N 1
ATOM 1130 C CA . ALA A 1 149 ? 25.02424 5.00284 31.33339 1.000 63.71410 170 ALA A CA 1
ATOM 1131 C C . ALA A 1 149 ? 23.64503 5.25600 30.72328 1.000 61.66478 170 ALA A C 1
ATOM 1132 O O . ALA A 1 149 ? 22.75163 5.79118 31.38565 1.000 65.64746 170 ALA A O 1
ATOM 1134 N N . PRO A 1 150 ? 23.44636 4.89331 29.46129 1.000 61.93994 171 PRO A N 1
ATOM 1135 C CA . PRO A 1 150 ? 22.12713 5.05798 28.84622 1.000 64.45574 171 PRO A CA 1
ATOM 1136 C C . PRO A 1 150 ? 21.18072 3.93506 29.24982 1.000 68.62978 171 PRO A C 1
ATOM 1137 O O . PRO A 1 150 ? 21.59161 2.85062 29.65868 1.000 68.22073 171 PRO A O 1
ATOM 1141 N N . HIS A 1 151 ? 19.88360 4.22973 29.14565 1.000 69.98444 172 HIS A N 1
ATOM 1142 C CA . HIS A 1 151 ? 18.85681 3.20904 29.35445 1.000 77.67421 172 HIS A CA 1
ATOM 1143 C C . HIS A 1 151 ? 19.05906 1.98950 28.46558 1.000 76.70725 172 HIS A C 1
ATOM 1144 O O . HIS A 1 151 ? 18.99692 0.85256 28.94217 1.000 75.68311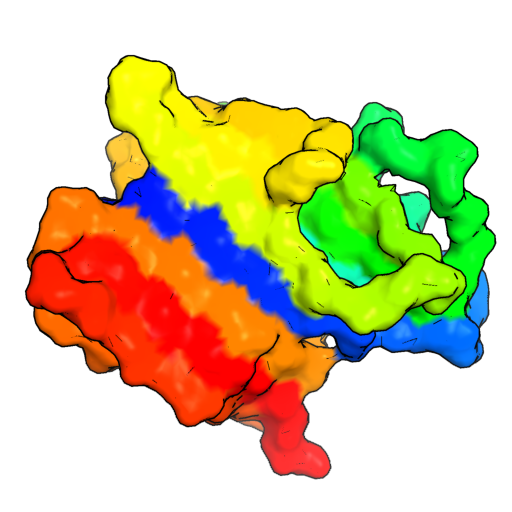 172 HIS A O 1
ATOM 1151 N N . ASN A 1 152 ? 19.28898 2.19289 27.17841 1.000 77.69680 173 ASN A N 1
ATOM 1152 C CA . ASN A 1 152 ? 19.62270 1.07112 26.30984 1.000 73.03039 173 ASN A CA 1
ATOM 1153 C C . ASN A 1 152 ? 21.13404 0.94890 26.21939 1.000 67.03402 173 ASN A C 1
ATOM 1154 O O . ASN A 1 152 ? 21.78302 1.85177 25.67553 1.000 68.05748 173 ASN A O 1
ATOM 1159 N N . PRO A 1 153 ? 21.73349 -0.12360 26.73936 1.000 68.32878 174 PRO A N 1
ATOM 1160 C CA . PRO A 1 153 ? 23.19698 -0.20277 26.78170 1.000 65.03884 174 PRO A CA 1
ATOM 1161 C C . PRO A 1 153 ? 23.79724 -0.14757 25.38630 1.000 63.16525 174 PRO A C 1
ATOM 1162 O O . PRO A 1 153 ? 23.16912 -0.53034 24.39713 1.000 61.53378 174 PRO A O 1
ATOM 1166 N N . TYR A 1 154 ? 25.02373 0.35936 25.31480 1.000 58.26163 175 TYR A N 1
ATOM 1167 C CA . TYR A 1 154 ? 25.70272 0.46929 24.03382 1.000 58.71394 175 TYR A CA 1
ATOM 1168 C C . TYR A 1 154 ? 25.93276 -0.91312 23.43997 1.000 59.49262 175 TYR A C 1
ATOM 1169 O O . TYR A 1 154 ? 26.42283 -1.82163 24.11684 1.000 60.65525 175 TYR A O 1
ATOM 1178 N N . LYS A 1 155 ? 25.55012 -1.07364 22.17397 1.000 59.07034 176 LYS A N 1
ATOM 1179 C CA . LYS A 1 155 ? 25.74010 -2.32535 21.45975 1.000 61.09053 176 LYS A CA 1
ATOM 1180 C C . LYS A 1 155 ? 26.41402 -2.15192 20.11031 1.000 61.88293 176 LYS A C 1
ATOM 1181 O O . LYS A 1 155 ? 26.79685 -3.15816 19.50308 1.000 62.88160 176 LYS A O 1
ATOM 1187 N N . ILE A 1 156 ? 26.59209 -0.91997 19.63513 1.000 57.04515 177 ILE A N 1
ATOM 1188 C CA . ILE A 1 156 ? 27.13521 -0.63817 18.31228 1.000 55.40891 177 ILE A CA 1
ATOM 1189 C C . ILE A 1 156 ? 28.26377 0.37337 18.44232 1.000 57.84825 177 ILE A C 1
ATOM 1190 O O . ILE A 1 156 ? 28.11651 1.39654 19.12092 1.000 55.67098 177 ILE A O 1
ATOM 1195 N N . VAL A 1 157 ? 29.38706 0.08469 17.79654 1.000 53.99865 178 VAL A N 1
ATOM 1196 C CA . VAL A 1 157 ? 30.49674 1.01946 17.68012 1.000 54.14327 178 VAL A CA 1
ATOM 1197 C C . VAL A 1 157 ? 30.62275 1.40695 16.21333 1.000 55.44068 178 VAL A C 1
ATOM 1198 O O . VAL A 1 157 ? 30.64292 0.53800 15.33099 1.000 55.01302 178 VAL A O 1
ATOM 1202 N N . THR A 1 158 ? 30.65452 2.71011 15.94949 1.000 51.95195 179 THR A N 1
ATOM 1203 C CA . THR A 1 158 ? 30.66956 3.23695 14.59217 1.000 51.45968 179 THR A CA 1
ATOM 1204 C C . THR A 1 158 ? 31.91690 4.08407 14.39566 1.000 52.93728 179 THR A C 1
ATOM 1205 O O . THR A 1 158 ? 32.25238 4.91217 15.24958 1.000 50.72542 179 THR A O 1
ATOM 1209 N N . LEU A 1 159 ? 32.60228 3.86798 13.27836 1.000 52.06845 180 LEU A N 1
ATOM 1210 C CA . LEU A 1 159 ? 33.78498 4.63366 12.90840 1.000 48.02271 180 LEU A CA 1
ATOM 1211 C C . LEU A 1 159 ? 33.43253 5.50143 11.70792 1.000 53.46579 180 LEU A C 1
ATOM 1212 O O . LEU A 1 159 ? 33.01259 4.98306 10.66937 1.000 50.88550 180 LEU A O 1
ATOM 1217 N N . THR A 1 160 ? 33.59774 6.81625 11.85190 1.000 50.15850 181 THR A N 1
ATOM 1218 C CA . THR A 1 160 ? 33.21522 7.77370 10.82281 1.000 47.89081 181 THR A CA 1
ATOM 1219 C C . THR A 1 160 ? 34.39120 8.68478 10.51183 1.000 52.53250 181 THR A C 1
ATOM 1220 O O . THR A 1 160 ? 35.10966 9.11065 11.41984 1.000 47.09071 181 THR A O 1
ATOM 1224 N N . ALA A 1 161 ? 34.58764 8.98639 9.23026 1.000 51.41854 182 ALA A N 1
ATOM 1225 C CA . ALA A 1 161 ? 35.60740 9.94998 8.84083 1.000 52.78299 182 ALA A CA 1
ATOM 1226 C C . ALA A 1 161 ? 35.15700 10.66500 7.57723 1.000 57.84888 182 ALA A C 1
ATOM 1227 O O . ALA A 1 161 ? 34.53433 10.05839 6.70246 1.000 55.17961 182 ALA A O 1
ATOM 1229 N N . SER A 1 162 ? 35.46734 11.95728 7.49548 1.000 57.93341 183 SER A N 1
ATOM 1230 C CA . SER A 1 162 ? 35.12766 12.77380 6.33593 1.000 62.38401 183 SER A CA 1
ATOM 1231 C C . SER A 1 162 ? 36.23545 12.80724 5.29288 1.000 59.74978 183 SER A C 1
ATOM 1232 O O . SER A 1 162 ? 36.08996 13.48601 4.27112 1.000 62.90647 183 SER A O 1
ATOM 1235 N N . GLY A 1 163 ? 37.33164 12.10248 5.53011 1.000 59.48098 184 GLY A N 1
ATOM 1236 C CA . GLY A 1 163 ? 38.42611 12.06758 4.58586 1.000 58.07630 184 GLY A CA 1
ATOM 1237 C C . GLY A 1 163 ? 39.35267 10.92828 4.93126 1.000 58.76100 184 GLY A C 1
ATOM 1238 O O . GLY A 1 163 ? 39.06768 10.12576 5.82209 1.000 58.11318 184 GLY A O 1
ATOM 1239 N N . MET A 1 164 ? 40.46981 10.86337 4.20997 1.000 56.15402 185 MET A N 1
ATOM 1240 C CA . MET A 1 164 ? 41.44623 9.81601 4.46442 1.000 59.47069 185 MET A CA 1
ATOM 1241 C C . MET A 1 164 ? 41.89041 9.86287 5.91837 1.000 59.81160 185 MET A C 1
ATOM 1242 O O . MET A 1 164 ? 42.23914 10.92575 6.44222 1.000 56.22105 185 MET A O 1
ATOM 1247 N N . HIS A 1 165 ? 41.85678 8.70681 6.57415 1.000 56.23641 186 HIS A N 1
ATOM 1248 C CA . HIS A 1 165 ? 42.19711 8.63908 7.98497 1.000 55.70104 186 HIS A CA 1
ATOM 1249 C C . HIS A 1 165 ? 42.49713 7.19831 8.35544 1.000 57.37344 186 HIS A C 1
ATOM 1250 O O . HIS A 1 165 ? 41.91843 6.26339 7.79339 1.000 55.10038 186 HIS A O 1
ATOM 1257 N N . THR A 1 166 ? 43.40586 7.03448 9.31097 1.000 55.07771 187 THR A N 1
ATOM 1258 C CA . THR A 1 166 ? 43.72822 5.73416 9.87239 1.000 55.54665 187 THR A CA 1
ATOM 1259 C C . THR A 1 166 ? 43.50157 5.76249 11.37631 1.000 57.38125 187 THR A C 1
ATOM 1260 O O . THR A 1 166 ? 43.99169 6.66294 12.06784 1.000 54.88867 187 THR A O 1
ATOM 1264 N N . TRP A 1 167 ? 42.74142 4.79319 11.87477 1.000 52.15728 188 TRP A N 1
ATOM 1265 C CA . TRP A 1 167 ? 42.76892 4.44448 13.29014 1.000 54.12119 188 TRP A CA 1
ATOM 1266 C C . TRP A 1 167 ? 43.79612 3.32878 13.44581 1.000 57.73256 188 TRP A C 1
ATOM 1267 O O . TRP A 1 167 ? 43.55601 2.19341 13.01984 1.000 56.27022 188 TRP A O 1
ATOM 1278 N N . THR A 1 168 ? 44.95226 3.65476 14.02926 1.000 56.11418 189 THR A N 1
ATOM 1279 C CA . THR A 1 168 ? 46.02118 2.66681 14.13775 1.000 57.67377 189 THR A CA 1
ATOM 1280 C C . THR A 1 168 ? 45.60535 1.47333 14.98700 1.000 58.45897 189 THR A C 1
ATOM 1281 O O . THR A 1 168 ? 46.12201 0.36918 14.79464 1.000 60.27150 189 THR A O 1
ATOM 1285 N N . LYS A 1 169 ? 44.67295 1.66392 15.91740 1.000 61.91222 190 LYS A N 1
ATOM 1286 C CA . LYS A 1 169 ? 44.28439 0.57728 16.80194 1.000 60.93213 190 LYS A CA 1
ATOM 1287 C C . LYS A 1 169 ? 42.89791 0.84705 17.36514 1.000 61.54678 190 LYS A C 1
ATOM 1288 O O . LYS A 1 169 ? 42.56762 1.98517 17.70695 1.000 61.37075 190 LYS A O 1
ATOM 1294 N N . LEU A 1 170 ? 42.09818 -0.21141 17.46643 1.000 62.61661 191 LEU A N 1
ATOM 1295 C CA . LEU A 1 170 ? 40.77368 -0.13701 18.06961 1.000 58.41890 191 LEU A CA 1
ATOM 1296 C C . LEU A 1 170 ? 40.56963 -1.39002 18.90574 1.000 62.37394 191 LEU A C 1
ATOM 1297 O O . LEU A 1 170 ? 40.71172 -2.50404 18.39322 1.000 65.76079 191 LEU A O 1
ATOM 1302 N N . VAL A 1 171 ? 40.25885 -1.21268 20.18765 1.000 60.31919 192 VAL A N 1
ATOM 1303 C CA . VAL A 1 171 ? 40.07448 -2.32182 21.11751 1.000 62.62336 192 VAL A CA 1
ATOM 1304 C C . VAL A 1 171 ? 38.66556 -2.21934 21.68253 1.000 63.37902 192 VAL A C 1
ATOM 1305 O O . VAL A 1 171 ? 38.33905 -1.26342 22.39656 1.000 63.70362 192 VAL A O 1
ATOM 1309 N N . ILE A 1 172 ? 37.83297 -3.20248 21.36380 1.000 62.62747 193 ILE A N 1
ATOM 1310 C CA . ILE A 1 172 ? 36.44010 -3.24759 21.78483 1.000 63.01810 193 ILE A CA 1
ATOM 1311 C C . ILE A 1 172 ? 36.27265 -4.41269 22.73972 1.000 66.25824 193 ILE A C 1
ATOM 1312 O O . ILE A 1 172 ? 36.76609 -5.51365 22.48059 1.000 66.35662 193 ILE A O 1
ATOM 1317 N N . MET A 1 173 ? 35.56227 -4.18703 23.82692 1.000 64.70899 194 MET A N 1
ATOM 1318 C CA . MET A 1 173 ? 35.43188 -5.22098 24.83622 1.000 67.52614 194 MET A CA 1
ATOM 1319 C C . MET A 1 173 ? 33.96516 -5.42700 25.17250 1.000 67.58762 194 MET A C 1
ATOM 1320 O O . MET A 1 173 ? 33.20286 -4.46368 25.29524 1.000 64.74728 194 MET A O 1
ATOM 1325 N N . LEU A 1 174 ? 33.58263 -6.69201 25.32670 1.000 70.44292 195 LEU A N 1
ATOM 1326 C CA . LEU A 1 174 ? 32.19314 -7.09032 25.46249 1.000 68.19230 195 LEU A CA 1
ATOM 1327 C C . LEU A 1 174 ? 31.99850 -7.69033 26.84974 1.000 72.20542 195 LEU A C 1
ATOM 1328 O O . LEU A 1 174 ? 32.94265 -8.20441 27.45749 1.000 72.63125 195 LEU A O 1
ATOM 1333 N N . ASP A 1 175 ? 30.76856 -7.62439 27.35974 1.000 71.17217 196 ASP A N 1
ATOM 1334 C CA . ASP A 1 175 ? 30.50420 -8.25578 28.64880 1.000 72.78051 196 ASP A CA 1
ATOM 1335 C C . ASP A 1 175 ? 30.31686 -9.76392 28.53595 1.000 75.56763 196 ASP A C 1
ATOM 1336 O O . ASP A 1 175 ? 30.18424 -10.44121 29.56267 1.000 78.89945 196 ASP A O 1
ATOM 1341 N N . ALA A 1 176 ? 30.31031 -10.29725 27.31689 1.000 77.66828 197 ALA A N 1
ATOM 1342 C CA . ALA A 1 176 ? 30.10599 -11.71419 27.05757 1.000 77.39302 197 ALA A CA 1
ATOM 1343 C C . ALA A 1 176 ? 30.57020 -11.99874 25.63893 1.000 79.92321 197 ALA A C 1
ATOM 1344 O O . ALA A 1 176 ? 30.53041 -11.10014 24.79106 1.000 75.44362 197 ALA A O 1
ATOM 1346 N N . PRO A 1 177 ? 31.02013 -13.21842 25.34785 1.000 80.83065 198 PRO A N 1
ATOM 1347 C CA . PRO A 1 177 ? 31.50857 -13.50760 23.99371 1.000 82.45397 198 PRO A CA 1
ATOM 1348 C C . PRO A 1 177 ? 30.37813 -13.52261 22.97511 1.000 82.16042 198 PRO A C 1
ATOM 1349 O O . PRO A 1 177 ? 29.25164 -13.92642 23.27147 1.000 82.78971 198 PRO A O 1
ATOM 1353 N N . GLU A 1 178 ? 30.69036 -13.04676 21.76932 1.000 81.30380 199 GLU A N 1
ATOM 1354 C CA . GLU A 1 178 ? 29.83618 -13.19054 20.59612 1.000 87.18159 199 GLU A CA 1
ATOM 1355 C C . GLU A 1 178 ? 30.70142 -13.48633 19.38011 1.000 91.14346 199 GLU A C 1
ATOM 1356 O O . GLU A 1 178 ? 31.45050 -12.61183 18.92540 1.000 88.07665 199 GLU A O 1
ATOM 1362 N N . PRO A 1 179 ? 30.62117 -14.69343 18.81693 1.000 89.85813 200 PRO A N 1
ATOM 1363 C CA . PRO A 1 179 ? 31.42697 -14.97993 17.62258 1.000 89.38688 200 PRO A CA 1
ATOM 1364 C C . PRO A 1 179 ? 30.96503 -14.20221 16.40608 1.000 90.91328 200 PRO A C 1
ATOM 1365 O O . PRO A 1 179 ? 31.77593 -13.93116 15.51213 1.000 90.67896 200 PRO A O 1
ATOM 1369 N N . SER A 1 180 ? 29.68673 -13.82003 16.35755 1.000 91.33229 201 SER A N 1
ATOM 1370 C CA . SER A 1 180 ? 29.15763 -13.06944 15.22647 1.000 90.33446 201 SER A CA 1
ATOM 1371 C C . SER A 1 180 ? 29.70917 -11.65190 15.15704 1.000 90.28826 201 SER A C 1
ATOM 1372 O O . SER A 1 180 ? 29.70148 -11.05369 14.07564 1.000 90.44220 201 SER A O 1
ATOM 1375 N N . PHE A 1 181 ? 30.18187 -11.10733 16.28285 1.000 89.76998 202 PHE A N 1
ATOM 1376 C CA . PHE A 1 181 ? 30.72601 -9.75200 16.30088 1.000 87.61354 202 PHE A CA 1
ATOM 1377 C C . PHE A 1 181 ? 31.83241 -9.58561 15.26872 1.000 91.07879 202 PHE A C 1
ATOM 1378 O O . PHE A 1 181 ? 31.94985 -8.53180 14.63418 1.000 87.22416 202 PHE A O 1
ATOM 1386 N N . PHE A 1 182 ? 32.64312 -10.62945 15.08176 1.000 108.30239 203 PHE A N 1
ATOM 1387 C CA . PHE A 1 182 ? 33.73575 -10.59253 14.11474 1.000 114.63933 203 PHE A CA 1
ATOM 1388 C C . PHE A 1 182 ? 33.24232 -10.22302 12.71928 1.000 108.50103 203 PHE A C 1
ATOM 1389 O O . PHE A 1 182 ? 33.87185 -9.42005 12.02023 1.000 102.88407 203 PHE A O 1
ATOM 1397 N N . LYS A 1 183 ? 32.10450 -10.77775 12.30745 1.000 97.87115 204 LYS A N 1
ATOM 1398 C CA . LYS A 1 183 ? 31.60586 -10.61873 10.94921 1.000 92.29831 204 LYS A CA 1
ATOM 1399 C C . LYS A 1 183 ? 30.49620 -9.58586 10.82494 1.000 83.50399 204 LYS A C 1
ATOM 1400 O O . LYS A 1 183 ? 29.95452 -9.41404 9.72823 1.000 78.75185 204 LYS A O 1
ATOM 1406 N N . SER A 1 184 ? 30.14264 -8.89480 11.90846 1.000 78.48685 205 SER A N 1
ATOM 1407 C CA . SER A 1 184 ? 29.09327 -7.88701 11.82153 1.000 73.71125 205 SER A CA 1
ATOM 1408 C C . SER A 1 184 ? 29.55400 -6.61329 11.12800 1.000 71.42160 205 SER A C 1
ATOM 1409 O O . SER A 1 184 ? 28.75610 -5.67472 11.02179 1.000 70.21999 205 SER A O 1
ATOM 1412 N N . TRP A 1 185 ? 30.80353 -6.55342 10.66419 1.000 70.05002 206 TRP A N 1
ATOM 1413 C CA . TRP A 1 185 ? 31.31649 -5.33938 10.04110 1.000 66.30920 206 TRP A CA 1
ATOM 1414 C C . TRP A 1 185 ? 30.48599 -4.97871 8.81746 1.000 65.04803 206 TRP A C 1
ATOM 1415 O O . TRP A 1 185 ? 30.28812 -5.79911 7.91802 1.000 59.90785 206 TRP A O 1
ATOM 1426 N N . SER A 1 186 ? 29.99731 -3.74296 8.78938 1.000 59.93638 207 SER A N 1
ATOM 1427 C CA . SER A 1 186 ? 29.19933 -3.26878 7.67311 1.000 60.16165 207 SER A CA 1
ATOM 1428 C C . SER A 1 186 ? 29.30342 -1.75453 7.61858 1.000 59.80900 207 SER A C 1
ATOM 1429 O O . SER A 1 186 ? 29.47491 -1.09293 8.64604 1.000 59.59728 207 SER A O 1
ATOM 1432 N N . CYS A 1 187 ? 29.21319 -1.21088 6.41098 1.000 58.81891 208 CYS A N 1
ATOM 1433 C CA . CYS A 1 187 ? 29.34444 0.22115 6.21490 1.000 57.87998 208 CYS A CA 1
ATOM 1434 C C . CYS A 1 187 ? 28.09766 0.77173 5.54280 1.000 57.09750 208 CYS A C 1
ATOM 1435 O O . CYS A 1 187 ? 27.35937 0.05588 4.86156 1.000 59.06623 208 CYS A O 1
ATOM 1438 N N . GLU A 1 188 ? 27.86473 2.05980 5.76176 1.000 56.99902 209 GLU A N 1
ATOM 1439 C CA . GLU A 1 188 ? 26.93728 2.84116 4.94725 1.000 58.94274 209 GLU A CA 1
ATOM 1440 C C . GLU A 1 188 ? 27.81322 3.59542 3.95318 1.000 58.50021 209 GLU A C 1
ATOM 1441 O O . GLU A 1 188 ? 28.35831 4.65850 4.25396 1.000 55.22708 209 GLU A O 1
ATOM 1447 N N . TYR A 1 189 ? 27.97439 3.01645 2.76787 1.000 61.12337 210 TYR A N 1
ATOM 1448 C CA . TYR A 1 189 ? 28.95820 3.50622 1.81426 1.000 61.56299 210 TYR A CA 1
ATOM 1449 C C . TYR A 1 189 ? 28.48586 4.78288 1.12947 1.000 61.20361 210 TYR A C 1
ATOM 1450 O O . TYR A 1 189 ? 27.29147 4.99120 0.90320 1.000 61.92083 210 TYR A O 1
ATOM 1459 N N . ASN A 1 190 ? 29.44908 5.63837 0.79180 1.000 61.44343 211 ASN A N 1
ATOM 1460 C CA . ASN A 1 190 ? 29.18231 6.89777 0.11314 1.000 62.71473 211 ASN A CA 1
ATOM 1461 C C . ASN A 1 190 ? 29.75668 6.94596 -1.29538 1.000 64.44193 211 ASN A C 1
ATOM 1462 O O . ASN A 1 190 ? 29.68342 7.99752 -1.94175 1.000 65.82250 211 ASN A O 1
ATOM 1467 N N . ASP A 1 191 ? 30.33670 5.84443 -1.77915 1.000 62.06888 212 ASP A N 1
ATOM 1468 C CA . ASP A 1 191 ? 30.98578 5.78856 -3.09047 1.000 63.08750 212 ASP A CA 1
ATOM 1469 C C . ASP A 1 191 ? 32.07705 6.84571 -3.23190 1.000 64.24104 212 ASP A C 1
ATOM 1470 O O . ASP A 1 191 ? 32.34866 7.33058 -4.33251 1.000 67.31386 212 ASP A O 1
ATOM 1475 N N . SER A 1 192 ? 32.71599 7.20093 -2.11789 1.000 62.48571 213 SER A N 1
ATOM 1476 C CA . SER A 1 192 ? 33.76783 8.20920 -2.11707 1.000 62.15124 213 SER A CA 1
ATOM 1477 C C . SER A 1 192 ? 34.98591 7.70553 -1.35177 1.000 59.76864 213 SER A C 1
ATOM 1478 O O . SER A 1 192 ? 36.11917 7.82565 -1.82746 1.000 61.54030 213 SER A O 1
ATOM 1481 N N . LEU A 1 193 ? 34.75807 7.14694 -0.16428 1.000 56.94761 214 LEU A N 1
ATOM 1482 C CA . LEU A 1 193 ? 35.78795 6.49707 0.63132 1.000 55.79984 214 LEU A CA 1
ATOM 1483 C C . LEU A 1 193 ? 35.46120 5.01623 0.76395 1.000 58.74548 214 LEU A C 1
ATOM 1484 O O . LEU A 1 193 ? 34.29347 4.61898 0.73423 1.000 58.97869 214 LEU A O 1
ATOM 1489 N N . SER A 1 194 ? 36.49655 4.19963 0.91470 1.000 53.24653 215 SER A N 1
ATOM 1490 C CA . SER A 1 194 ? 36.31446 2.77392 1.13188 1.000 58.40491 215 SER A CA 1
ATOM 1491 C C . SER A 1 194 ? 37.24611 2.32385 2.23830 1.000 59.57745 215 SER A C 1
ATOM 1492 O O . SER A 1 194 ? 38.32221 2.91141 2.43403 1.000 59.05559 215 SER A O 1
ATOM 1495 N N . PRO A 1 195 ? 36.86369 1.29976 3.00327 1.000 57.39454 216 PRO A N 1
ATOM 1496 C CA . PRO A 1 195 ? 37.66399 0.91046 4.16511 1.000 55.36118 216 PRO A CA 1
ATOM 1497 C C . PRO A 1 195 ? 38.57018 -0.28050 3.91078 1.000 60.28208 216 PRO A C 1
ATOM 1498 O O . PRO A 1 195 ? 38.31240 -1.10928 3.03018 1.000 56.84837 216 PRO A O 1
ATOM 1502 N N . VAL A 1 196 ? 39.63707 -0.37406 4.69423 1.000 57.10662 217 VAL A N 1
ATOM 1503 C CA . VAL A 1 196 ? 40.44991 -1.58268 4.75639 1.000 60.09423 217 VAL A CA 1
ATOM 1504 C C . VAL A 1 196 ? 41.00487 -1.68184 6.16964 1.000 62.28710 217 VAL A C 1
ATOM 1505 O O . VAL A 1 196 ? 41.32482 -0.66717 6.79608 1.000 63.27072 217 VAL A O 1
ATOM 1509 N N . VAL A 1 197 ? 41.06428 -2.90134 6.69488 1.000 63.81904 218 VAL A N 1
ATOM 1510 C CA . VAL A 1 197 ? 41.52123 -3.15043 8.05702 1.000 62.93019 218 VAL A CA 1
ATOM 1511 C C . VAL A 1 197 ? 42.77579 -4.00647 7.98727 1.000 65.20079 218 VAL A C 1
ATOM 1512 O O . VAL A 1 197 ? 42.77604 -5.06148 7.34382 1.000 60.95559 218 VAL A O 1
ATOM 1516 N N . GLY A 1 198 ? 43.84203 -3.54852 8.64567 1.000 64.30856 219 GLY A N 1
ATOM 1517 C CA . GLY A 1 198 ? 45.10750 -4.26179 8.56882 1.000 68.05296 219 GLY A CA 1
ATOM 1518 C C . GLY A 1 198 ? 45.03684 -5.64621 9.18218 1.000 70.62044 219 GLY A C 1
ATOM 1519 O O . GLY A 1 198 ? 45.50096 -6.62570 8.59097 1.000 66.50518 219 GLY A O 1
ATOM 1520 N N . ASN A 1 199 ? 44.45292 -5.74737 10.37556 1.000 72.35667 220 ASN A N 1
ATOM 1521 C CA . ASN A 1 199 ? 44.34123 -7.03833 11.03594 1.000 71.18182 220 ASN A CA 1
ATOM 1522 C C . ASN A 1 199 ? 43.27844 -6.94420 12.11839 1.000 73.42551 220 ASN A C 1
ATOM 1523 O O . ASN A 1 199 ? 43.09713 -5.88814 12.72736 1.000 75.04377 220 ASN A O 1
ATOM 1528 N N . ILE A 1 200 ? 42.57350 -8.05126 12.33655 1.000 74.46665 221 ILE A N 1
ATOM 1529 C CA . ILE A 1 200 ? 41.59420 -8.18290 13.41027 1.000 77.91056 221 ILE A CA 1
ATOM 1530 C C . ILE A 1 200 ? 41.90289 -9.44349 14.20222 1.000 81.00722 221 ILE A C 1
ATOM 1531 O O . ILE A 1 200 ? 42.10450 -10.51246 13.61999 1.000 84.22255 221 ILE A O 1
ATOM 1536 N N . GLN A 1 201 ? 41.96519 -9.30975 15.52514 1.000 80.21747 222 GLN A N 1
ATOM 1537 C CA . GLN A 1 201 ? 42.25222 -10.42042 16.41747 1.000 79.68336 222 GLN A CA 1
ATOM 1538 C C . GLN A 1 201 ? 41.21020 -10.46819 17.52575 1.000 76.40853 222 GLN A C 1
ATOM 1539 O O . GLN A 1 201 ? 40.51929 -9.48559 17.80540 1.000 73.13553 222 GLN A O 1
ATOM 1545 N N . VAL A 1 202 ? 41.11072 -11.63397 18.15874 1.000 78.05269 223 VAL A N 1
ATOM 1546 C CA . VAL A 1 202 ? 40.17478 -11.87760 19.24914 1.000 76.50201 223 VAL A CA 1
ATOM 1547 C C . VAL A 1 202 ? 40.91259 -12.56829 20.38674 1.000 79.22773 223 VAL A C 1
ATOM 1548 O O . VAL A 1 202 ? 41.74880 -13.44601 20.15242 1.000 81.06751 223 VAL A O 1
ATOM 1552 N N . SER A 1 203 ? 40.61237 -12.16168 21.61789 1.000 77.70502 224 SER A N 1
ATOM 1553 C CA . SER A 1 203 ? 41.26186 -12.73694 22.78548 1.000 83.64498 224 SER A CA 1
ATOM 1554 C C . SER A 1 203 ? 40.81029 -14.18255 22.99519 1.000 87.55223 224 SER A C 1
ATOM 1555 O O . SER A 1 203 ? 39.89205 -14.68091 22.33794 1.000 86.82434 224 SER A O 1
ATOM 1558 N N . GLU A 1 204 ? 41.47379 -14.85972 23.93760 1.000 95.45596 225 GLU A N 1
ATOM 1559 C CA . GLU A 1 204 ? 41.17191 -16.26724 24.18394 1.000 97.30778 225 GLU A CA 1
ATOM 1560 C C . GLU A 1 204 ? 39.74197 -16.45272 24.67570 1.000 92.72183 225 GLU A C 1
ATOM 1561 O O . GLU A 1 204 ? 39.04525 -17.37842 24.24350 1.000 93.87014 225 GLU A O 1
ATOM 1567 N N . ASP A 1 205 ? 39.28399 -15.58305 25.57453 1.000 90.79170 226 ASP A N 1
ATOM 1568 C CA . ASP A 1 205 ? 37.93607 -15.69557 26.11463 1.000 89.29576 226 ASP A CA 1
ATOM 1569 C C . ASP A 1 205 ? 36.87218 -15.13026 25.18153 1.000 87.35758 226 ASP A C 1
ATOM 1570 O O . ASP A 1 205 ? 35.69173 -15.12460 25.55029 1.000 86.43544 226 ASP A O 1
ATOM 1575 N N . GLY A 1 206 ? 37.25411 -14.66022 23.99339 1.000 86.47089 227 GLY A N 1
ATOM 1576 C CA . GLY A 1 206 ? 36.28603 -14.13274 23.04785 1.000 85.28354 227 GLY A CA 1
ATOM 1577 C C . GLY A 1 206 ? 35.62340 -12.83750 23.45397 1.000 82.89466 227 GLY A C 1
ATOM 1578 O O . GLY A 1 206 ? 34.58137 -12.47874 22.90310 1.000 82.80699 227 GLY A O 1
ATOM 1579 N N . LYS A 1 207 ? 36.22081 -12.10691 24.38507 1.000 82.26253 228 LYS A N 1
ATOM 1580 C CA . LYS A 1 207 ? 35.67281 -10.86182 24.91332 1.000 80.03286 228 LYS A CA 1
ATOM 1581 C C . LYS A 1 207 ? 36.23563 -9.60639 24.26844 1.000 75.01860 228 LYS A C 1
ATOM 1582 O O . LYS A 1 207 ? 35.53182 -8.59276 24.19087 1.000 74.11929 228 LYS A O 1
ATOM 1588 N N . THR A 1 208 ? 37.48033 -9.64089 23.81201 1.000 76.41229 229 THR A N 1
ATOM 1589 C CA . THR A 1 208 ? 38.18844 -8.43876 23.39587 1.000 72.56986 229 THR A CA 1
ATOM 1590 C C . THR A 1 208 ? 38.55299 -8.57926 21.92878 1.000 72.84300 229 THR A C 1
ATOM 1591 O O . THR A 1 208 ? 39.33402 -9.46262 21.56061 1.000 72.53557 229 THR A O 1
ATOM 1595 N N . TYR A 1 209 ? 37.97140 -7.72425 21.09803 1.000 69.22747 230 TYR A N 1
ATOM 1596 C CA . TYR A 1 209 ? 38.27981 -7.67255 19.67913 1.000 67.87340 230 TYR A CA 1
ATOM 1597 C C . TYR A 1 209 ? 39.22882 -6.51106 19.42523 1.000 70.12000 230 TYR A C 1
ATOM 1598 O O . TYR A 1 209 ? 39.00396 -5.39783 19.91535 1.000 69.52639 230 TYR A O 1
ATOM 1607 N N . THR A 1 210 ? 40.28539 -6.76948 18.66078 1.000 69.39526 231 THR A N 1
ATOM 1608 C CA . THR A 1 210 ? 41.32445 -5.77850 18.41515 1.000 68.02343 231 THR A CA 1
ATOM 1609 C C . THR A 1 210 ? 41.52260 -5.62633 16.91650 1.000 67.75689 231 THR A C 1
ATOM 1610 O O . THR A 1 210 ? 41.90419 -6.58464 16.23663 1.000 70.73599 231 THR A O 1
ATOM 1614 N N . LEU A 1 211 ? 41.26712 -4.42587 16.40768 1.000 66.54667 232 LEU A N 1
ATOM 1615 C CA . LEU A 1 211 ? 41.48992 -4.10549 15.00650 1.000 66.08102 232 LEU A CA 1
ATOM 1616 C C . LEU A 1 211 ? 42.74204 -3.24854 14.87700 1.000 65.77772 232 LEU A C 1
ATOM 1617 O O . LEU A 1 211 ? 42.95999 -2.32261 15.66489 1.000 65.02651 232 LEU A O 1
ATOM 1622 N N . THR A 1 212 ? 43.56493 -3.56410 13.88217 1.000 65.22856 233 THR A N 1
ATOM 1623 C CA . THR A 1 212 ? 44.81559 -2.85929 13.64026 1.000 64.95236 233 THR A CA 1
ATOM 1624 C C . THR A 1 212 ? 44.74416 -2.16374 12.28921 1.000 63.52503 233 THR A C 1
ATOM 1625 O O . THR A 1 212 ? 44.38425 -2.78769 11.28595 1.000 66.60603 233 THR A O 1
ATOM 1629 N N . ASN A 1 213 ? 45.06816 -0.87041 12.27410 1.000 60.16926 234 ASN A N 1
ATOM 1630 C CA . ASN A 1 213 ? 45.17792 -0.08163 11.04505 1.000 62.97517 234 ASN A CA 1
ATOM 1631 C C . ASN A 1 213 ? 43.86981 -0.08691 10.24537 1.000 62.43073 234 ASN A C 1
ATOM 1632 O O . ASN A 1 213 ? 43.79106 -0.58521 9.12020 1.000 61.48989 234 ASN A O 1
ATOM 1637 N N . VAL A 1 214 ? 42.83570 0.48831 10.85129 1.000 60.15027 235 VAL A N 1
ATOM 1638 C CA . VAL A 1 214 ? 41.57242 0.72742 10.16081 1.000 56.55347 235 VAL A CA 1
ATOM 1639 C C . VAL A 1 214 ? 41.73731 1.99835 9.33544 1.000 56.35896 235 VAL A C 1
ATOM 1640 O O . VAL A 1 214 ? 41.89684 3.08741 9.88768 1.000 53.38733 235 VAL A O 1
ATOM 1644 N N . LYS A 1 215 ? 41.71238 1.86739 8.01192 1.000 54.74534 236 LYS A N 1
ATOM 1645 C CA . LYS A 1 215 ? 41.97753 2.99457 7.12964 1.000 57.00987 236 LYS A CA 1
ATOM 1646 C C . LYS A 1 215 ? 40.78063 3.25623 6.22977 1.000 57.54934 236 LYS A C 1
ATOM 1647 O O . LYS A 1 215 ? 40.28652 2.34047 5.56590 1.000 55.52837 236 LYS A O 1
ATOM 1653 N N . TYR A 1 216 ? 40.31867 4.50396 6.21899 1.000 53.12016 237 TYR A N 1
ATOM 1654 C CA . TYR A 1 216 ? 39.36935 4.99255 5.22970 1.000 55.93174 237 TYR A CA 1
ATOM 1655 C C . TYR A 1 216 ? 40.16058 5.78148 4.19759 1.000 58.82532 237 TYR A C 1
ATOM 1656 O O . TYR A 1 216 ? 40.86370 6.73158 4.55055 1.000 58.82544 237 TYR A O 1
ATOM 1665 N N . GLN A 1 217 ? 40.05485 5.39338 2.93474 1.000 59.19166 238 GLN A N 1
ATOM 1666 C CA . GLN A 1 217 ? 40.82967 6.06652 1.90458 1.000 61.86111 238 GLN A CA 1
ATOM 1667 C C . GLN A 1 217 ? 39.95090 6.38417 0.71235 1.000 62.02003 238 GLN A C 1
ATOM 1668 O O . GLN A 1 217 ? 38.93084 5.71607 0.48369 1.000 61.94375 238 GLN A O 1
ATOM 1674 N N . PRO A 1 218 ? 40.28867 7.41635 -0.06463 1.000 63.83173 239 PRO A N 1
ATOM 1675 C CA . PRO A 1 218 ? 39.46970 7.75670 -1.22994 1.000 62.69886 239 PRO A CA 1
ATOM 1676 C C . PRO A 1 218 ? 39.50319 6.64678 -2.26747 1.000 63.87294 239 PRO A C 1
ATOM 1677 O O . PRO A 1 218 ? 40.53961 6.02043 -2.50490 1.000 61.36368 239 PRO A O 1
ATOM 1681 N N . ILE A 1 219 ? 38.34422 6.39682 -2.87629 1.000 63.58202 240 ILE A N 1
ATOM 1682 C CA . ILE A 1 219 ? 38.26328 5.39882 -3.94117 1.000 64.44645 240 ILE A CA 1
ATOM 1683 C C . ILE A 1 219 ? 38.98875 5.89683 -5.18441 1.000 67.03967 240 ILE A C 1
ATOM 1684 O O . ILE A 1 219 ? 39.92245 5.25496 -5.68021 1.000 69.01995 240 ILE A O 1
ATOM 1689 N N . LEU A 1 220 ? 38.58010 7.05609 -5.69182 1.000 70.54257 241 LEU A N 1
ATOM 1690 C CA . LEU A 1 220 ? 39.22948 7.66727 -6.84727 1.000 76.91284 241 LEU A CA 1
ATOM 1691 C C . LEU A 1 220 ? 40.28542 8.67974 -6.40997 1.000 76.75666 241 LEU A C 1
ATOM 1692 O O . LEU A 1 220 ? 41.27246 8.90548 -7.11127 1.000 81.43395 241 LEU A O 1
#

Nearest PDB structures (foldseek):
  1qmj-assembly1_B  TM=5.034E-01  e=3.091E-03  Gallus gallus
  8uxh-assembly1_A  TM=2.158E-01  e=1.916E-01  Homo sapiens
  7ua3-assembly1_B  TM=1.982E-01  e=1.329E-01  Homo sapiens
  7u9z-assembly1_A  TM=1.992E-01  e=2.127E-01  Homo sapiens
  8uxc-assembly1_A  TM=2.211E-01  e=1.020E+00  Homo sapiens

Foldseek 3Di:
DWKKKKFFDDPWFWFKKKWWWFLDFFDQPDDFLDWTKKKKKKWDQDDDLDVVVGQKMKIKMKTHAFCVNPPPQVVQAPVVVPEDHHGRKMKIWIWIAHNPPHTRTFHMYIGYNPPPGTTFIWMWGADPVQQWIWTDGPPDPRTDIGHADPRGTGMIMMTMRAKIKGQKMKIFIPAADPCSVVRIDMSDDLFWDWDWPDWDADPRRGIIMTGIIIIHTPD

Solvent-accessible surface area: 10796 Å² total; per-residue (Å²): 94,50,0,11,1,15,4,40,0,118,142,3,36,2,46,16,0,21,0,60,1,17,49,60,5,34,70,144,160,24,104,109,42,42,86,35,109,64,1,0,1,0,0,1,22,122,107,44,136,56,5,49,100,4,152,39,5,2,0,2,64,1,12,3,10,3,0,102,40,29,195,42,3,127,130,81,14,42,22,63,130,184,12,145,43,63,48,15,0,1,2,0,15,0,10,8,66,6,112,142,119,32,157,38,24,5,94,0,24,3,33,26,37,106,44,124,118,54,61,11,42,2,84,0,35,48,18,105,108,106,125,24,6,56,0,0,6,20,161,52,58,0,38,36,113,23,99,33,24,171,87,58,2,46,5,2,3,4,0,0,42,4,100,0,26,1,41,90,2,27,0,65,1,63,40,79,13,122,58,0,96,167,23,69,50,10,43,139,44,130,59,11,35,32,75,46,55,69,51,107,84,44,189,80,16,72,30,6,29,1,46,71,0,66,0,56,67,92,207

Secondary structure (DSSP, 8-state):
--EEEEEE-SSS-EEEEEEEE-S-S--TTSPTT----EEEEEEESS--SSGGGSSEEEEEEEESS-GGGSTT-TTTBTTGGG----TT-EEEEEEEEETTTEEEEEEEEEE-TTS----EEEEEEEETTTTEEEEE-TTSS-EEEEEPPSS---EEEEEESSSEEEEEEEEEESS--GGGGG--EEE--SSEEEEEEEEEE-TTS-EEEEEEEEEEE--

Radius of gyration: 16.64 Å; Cα contacts (8 Å, |Δi|>4): 601; chains: 1; bounding box: 39×46×47 Å